Protein AF-A0A397HGL6-F1 (afdb_monomer_lite)

Organism: Aspergillus thermomutatus (NCBI:txid41047)

Sequence (339 aa):
MEINDNSITELQLTASFISFFNKNSATKIRHHSWLTFHVLQASSPGRRACIRAASLALYAKHTGDTRAILESHECYGRSLQYQQERLASCSTSTAEDIAMTVILAYYEAILPSSPSASAFAQHITAATAMLCAVGAEKCQQGWLHQMLLTLRLHMVYVSFNTWTASVFASEEWMRIPFRRREKSPLDRIVDLLLQYPSTPTRGLVTVYGHTSTALKAIWRDMNQSTTDTDTFRDYIPPKTGYPDSQSAITIALYSFAWVFTLSAKHAQHINHLITAHCEAILAVAVYIDSIQDGCSLIRMAMPLLWVSRHSPEENQQEKACGYLQKWNMALPMDNLCLT

Secondary structure (DSSP, 8-state):
----HHHHHHHHHHHHHHHHHHTT-TT-STT--HHHHHHHT--SHHHHHHHHHHHHHHHHHHH--HHHHHHHHHHHHHHHHHHHHHHHH-S---HHHHHHHHHHHHHHHHS-SSTTSHHHHHHHHHHHHHHHHH-GGGGSSHHHHHHHHHHHHHHHHHHHHTT---GGGSHHHHHGGGTTSPPPHHHHHHHHHHHGGGS-GGGHHHHHHHHHHHHHHHHHHHHT-------GGGGPPPSS--SSHHHHHHHHHHHHHHHHHHHTT--GGGHHHHHHHHHHHHHHHHHHHHHT-HHHHHHHHHHHHHHHHH-SSHHHHHHHHHHHHHTT-----SS----

pLDDT: mean 85.66, std 15.0, range [29.52, 98.44]

Radius of gyration: 20.31 Å; chains: 1; bounding box: 69×41×47 Å

Foldseek 3Di:
DDPPPVNVVLVVLLVVLCCQAVVFQVQPPPPAALLVVLSVPDDDLLSSLLSLLLSLLQVCLVPVDPVSPVSSVVSLVSNVVVLVVCVVVDVAADLSSLSSLQSSLSSCLSPNPDLASVSNLVSLVVSLVNLVSVPQLVLQDGNSVSSLLLSLLVVLVNCLQVLHADPCLDPRNLDNSCVPHDDQLLSLLSNLSSCPSVDPLVCLVVNLVVLVVSLVVSQCVVVVDPDPPPDLVSSQDDLDDQPGLVSLLSLLSSLLSVLVSLLSVPDPVCLVVNQRSLSSLLSSLVVCVVSSRSSSLSSSLSSLLSQLPRRPDNVSNVSSVVSCVVSVPNHNNPRPPPD

Structure (mmCIF, N/CA/C/O backbone):
data_AF-A0A397HGL6-F1
#
_entry.id   AF-A0A397HGL6-F1
#
loop_
_atom_site.group_PDB
_atom_site.id
_atom_site.type_symbol
_atom_site.label_atom_id
_atom_site.label_alt_id
_atom_site.label_comp_id
_atom_site.label_asym_id
_atom_site.label_entity_id
_atom_site.label_seq_id
_atom_site.pdbx_PDB_ins_code
_atom_site.Cartn_x
_atom_site.Cartn_y
_atom_site.Cartn_z
_atom_site.occupancy
_atom_site.B_iso_or_equiv
_atom_site.auth_seq_id
_atom_site.auth_comp_id
_atom_site.auth_asym_id
_atom_site.auth_atom_id
_atom_site.pdbx_PDB_model_num
ATOM 1 N N . MET A 1 1 ? 38.968 -19.473 -3.885 1.00 39.66 1 MET A N 1
ATOM 2 C CA . MET A 1 1 ? 37.754 -18.739 -4.292 1.00 39.66 1 MET A CA 1
ATOM 3 C C . MET A 1 1 ? 37.145 -18.184 -3.016 1.00 39.66 1 MET A C 1
ATOM 5 O O . MET A 1 1 ? 36.324 -18.845 -2.399 1.00 39.66 1 MET A O 1
ATOM 9 N N . GLU A 1 2 ? 37.675 -17.056 -2.539 1.00 32.75 2 GLU A N 1
ATOM 10 C CA . GLU A 1 2 ? 37.181 -16.390 -1.330 1.00 32.75 2 GLU A CA 1
ATOM 11 C C . GLU A 1 2 ? 35.859 -15.709 -1.673 1.00 32.75 2 GLU A C 1
ATOM 13 O O . GLU A 1 2 ? 35.809 -14.784 -2.484 1.00 32.75 2 GLU A O 1
ATOM 18 N N . ILE A 1 3 ? 34.767 -16.211 -1.102 1.00 42.44 3 ILE A N 1
ATOM 19 C CA . ILE A 1 3 ? 33.503 -15.485 -1.093 1.00 42.44 3 ILE A CA 1
ATOM 20 C C . ILE A 1 3 ? 33.727 -14.306 -0.142 1.00 42.44 3 ILE A C 1
ATOM 22 O O . ILE A 1 3 ? 33.871 -14.494 1.059 1.00 42.44 3 ILE A O 1
ATOM 26 N N . ASN A 1 4 ? 33.853 -13.110 -0.710 1.00 47.75 4 ASN A N 1
ATOM 27 C CA . ASN A 1 4 ? 34.142 -11.864 -0.003 1.00 47.75 4 ASN A CA 1
ATOM 28 C C . ASN A 1 4 ? 33.068 -11.607 1.080 1.00 47.75 4 ASN A C 1
ATOM 30 O O . ASN A 1 4 ? 31.883 -11.602 0.741 1.00 47.75 4 ASN A O 1
ATOM 34 N N . ASP A 1 5 ? 33.439 -11.373 2.343 1.00 52.19 5 ASP A N 1
ATOM 35 C CA . ASP A 1 5 ? 32.506 -11.153 3.476 1.00 52.19 5 ASP A CA 1
ATOM 36 C C . ASP A 1 5 ? 31.478 -10.034 3.207 1.00 52.19 5 ASP A C 1
ATOM 38 O O . ASP A 1 5 ? 30.316 -10.098 3.626 1.00 52.19 5 ASP A O 1
ATOM 42 N N . ASN A 1 6 ? 31.868 -9.041 2.402 1.00 60.72 6 ASN A N 1
ATOM 43 C CA . ASN A 1 6 ? 30.975 -7.977 1.942 1.00 60.72 6 ASN A CA 1
ATOM 44 C C . ASN A 1 6 ? 29.801 -8.506 1.097 1.00 60.72 6 ASN A C 1
ATOM 46 O O . ASN A 1 6 ? 28.694 -7.978 1.180 1.00 60.72 6 ASN A O 1
ATOM 50 N N . SER A 1 7 ? 30.017 -9.567 0.313 1.00 62.81 7 SER A N 1
ATOM 51 C CA . SER A 1 7 ?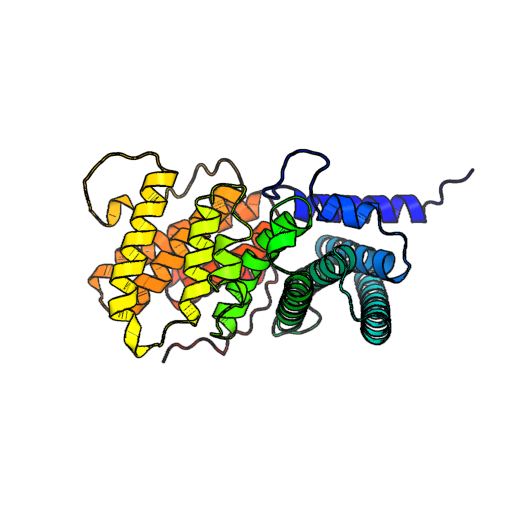 28.975 -10.178 -0.524 1.00 62.81 7 SER A CA 1
ATOM 52 C C . SER A 1 7 ? 27.958 -10.973 0.293 1.00 62.81 7 SER A C 1
ATOM 54 O O . SER A 1 7 ? 26.770 -10.944 -0.020 1.00 62.81 7 SER A O 1
ATOM 56 N N . ILE A 1 8 ? 28.395 -11.627 1.376 1.00 62.75 8 ILE A N 1
ATOM 57 C CA . ILE A 1 8 ? 27.519 -12.382 2.284 1.00 62.75 8 ILE A CA 1
ATOM 58 C C . ILE A 1 8 ? 26.607 -11.417 3.048 1.00 62.75 8 ILE A C 1
ATOM 60 O O . ILE A 1 8 ? 25.399 -11.645 3.138 1.00 62.75 8 ILE A O 1
ATOM 64 N N . THR A 1 9 ? 27.168 -10.301 3.517 1.00 81.00 9 THR A N 1
ATOM 65 C CA . THR A 1 9 ? 26.423 -9.252 4.228 1.00 81.00 9 THR A CA 1
ATOM 66 C C . THR A 1 9 ? 25.354 -8.616 3.330 1.00 81.00 9 THR A C 1
ATOM 68 O O . THR A 1 9 ? 24.198 -8.478 3.729 1.00 81.00 9 THR A O 1
ATOM 71 N N . GLU A 1 10 ? 25.686 -8.304 2.074 1.00 82.75 10 GLU A N 1
ATOM 72 C CA . GLU A 1 10 ? 24.733 -7.734 1.108 1.00 82.75 10 GLU A CA 1
ATOM 73 C C . GLU A 1 10 ? 23.576 -8.695 0.777 1.00 82.75 10 GLU A C 1
ATOM 75 O O . GLU A 1 10 ? 22.413 -8.283 0.684 1.00 82.75 10 GLU A O 1
ATOM 80 N N . LEU A 1 11 ? 23.868 -9.992 0.665 1.00 85.25 11 LEU A N 1
ATOM 81 C CA . LEU A 1 11 ? 22.867 -11.028 0.405 1.00 85.25 11 LEU A CA 1
ATOM 82 C C . LEU A 1 11 ? 21.901 -11.194 1.587 1.00 85.25 11 LEU A C 1
ATOM 84 O O . LEU A 1 11 ? 20.693 -11.326 1.382 1.00 85.25 11 LEU A O 1
ATOM 88 N N . GLN A 1 12 ? 22.407 -11.126 2.821 1.00 87.81 12 GLN A N 1
ATOM 89 C CA . GLN A 1 12 ? 21.594 -11.183 4.040 1.00 87.81 12 GLN A CA 1
ATOM 90 C C . GLN A 1 12 ? 20.677 -9.963 4.189 1.00 87.81 12 GLN A C 1
ATOM 92 O O . GLN A 1 12 ? 19.493 -10.118 4.509 1.00 87.81 12 GLN A O 1
ATOM 97 N N . LEU A 1 13 ? 21.191 -8.760 3.914 1.00 90.31 13 LEU A N 1
ATOM 98 C CA . LEU A 1 13 ? 20.401 -7.526 3.914 1.00 90.31 13 LEU A CA 1
ATOM 99 C C . LEU A 1 13 ? 19.265 -7.605 2.888 1.00 90.31 13 LEU A C 1
ATOM 101 O O . LEU A 1 13 ? 18.102 -7.360 3.212 1.00 90.31 13 LEU A O 1
ATOM 105 N N . THR A 1 14 ? 19.591 -8.044 1.672 1.00 90.44 14 THR A N 1
ATOM 106 C CA . THR A 1 14 ? 18.622 -8.210 0.583 1.00 90.44 14 THR A CA 1
ATOM 107 C C . THR A 1 14 ? 17.554 -9.251 0.928 1.00 90.44 14 THR A C 1
ATOM 109 O O . THR A 1 14 ? 16.359 -9.011 0.748 1.00 90.44 14 THR A O 1
ATOM 112 N N . ALA A 1 15 ? 17.952 -10.404 1.474 1.00 88.88 15 ALA A N 1
ATOM 113 C CA . ALA A 1 15 ? 17.020 -11.443 1.903 1.00 88.88 15 ALA A CA 1
ATOM 114 C C . ALA A 1 15 ? 16.084 -10.953 3.021 1.00 88.88 15 ALA A C 1
ATOM 116 O O . ALA A 1 15 ? 14.888 -11.251 2.998 1.00 88.88 15 ALA A O 1
ATOM 117 N N . SER A 1 16 ? 16.604 -10.160 3.961 1.00 89.25 16 SER A N 1
ATOM 118 C CA . SER A 1 16 ? 15.813 -9.553 5.037 1.00 89.25 16 SER A CA 1
ATOM 119 C C . SER A 1 16 ? 14.779 -8.571 4.486 1.00 89.25 16 SER A C 1
ATOM 121 O O . SER A 1 16 ? 13.616 -8.622 4.886 1.00 89.25 16 SER A O 1
ATOM 123 N N . PHE A 1 17 ? 15.161 -7.748 3.505 1.00 90.62 17 PHE A N 1
ATOM 124 C CA . PHE A 1 17 ? 14.249 -6.841 2.807 1.00 90.62 17 PHE A CA 1
ATOM 125 C C . PHE A 1 17 ? 13.139 -7.586 2.055 1.00 90.62 17 PHE A C 1
ATOM 127 O O . PHE A 1 17 ? 11.955 -7.300 2.253 1.00 90.62 17 PHE A O 1
ATOM 134 N N . ILE A 1 18 ? 13.501 -8.593 1.251 1.00 89.56 18 ILE A N 1
ATOM 135 C CA . ILE A 1 18 ? 12.535 -9.454 0.552 1.00 89.56 18 ILE A CA 1
ATOM 136 C C . ILE A 1 18 ? 11.582 -10.087 1.565 1.00 89.56 18 ILE A C 1
ATOM 138 O O . ILE A 1 18 ? 10.375 -10.055 1.354 1.00 89.56 18 ILE A O 1
ATOM 142 N N . SER A 1 19 ? 12.101 -10.651 2.658 1.00 87.75 19 SER A N 1
ATOM 143 C CA . SER A 1 19 ? 11.288 -11.272 3.704 1.00 87.75 19 SER A CA 1
ATOM 144 C C . SER A 1 19 ? 10.307 -10.267 4.306 1.00 87.75 19 SER A C 1
ATOM 146 O O . SER A 1 19 ? 9.110 -10.528 4.338 1.00 87.75 19 SER A O 1
ATOM 148 N N . PHE A 1 20 ? 10.771 -9.078 4.690 1.00 87.94 20 PHE A N 1
ATOM 149 C CA . PHE A 1 20 ? 9.935 -8.051 5.308 1.00 87.94 20 PHE A CA 1
ATOM 150 C C . PHE A 1 20 ? 8.753 -7.605 4.430 1.00 87.94 20 PHE A C 1
ATOM 152 O O . PHE A 1 20 ? 7.649 -7.436 4.947 1.00 87.94 20 PHE A O 1
ATOM 159 N N . PHE A 1 21 ? 8.947 -7.473 3.112 1.00 85.62 21 PHE A N 1
ATOM 160 C CA . PHE A 1 21 ? 7.885 -7.055 2.184 1.00 85.62 21 PHE A CA 1
ATOM 161 C C . PHE A 1 21 ? 7.110 -8.206 1.521 1.00 85.62 21 PHE A C 1
ATOM 163 O O . PHE A 1 21 ? 6.006 -7.973 1.028 1.00 85.62 21 PHE A O 1
ATOM 170 N N . ASN A 1 22 ? 7.634 -9.438 1.513 1.00 79.50 22 ASN A N 1
ATOM 171 C CA . ASN A 1 22 ? 6.952 -10.609 0.941 1.00 79.50 22 ASN A CA 1
ATOM 172 C C . ASN A 1 22 ? 6.346 -11.564 1.967 1.00 79.50 22 ASN A C 1
ATOM 174 O O . ASN A 1 22 ? 5.593 -12.447 1.542 1.00 79.50 22 ASN A O 1
ATOM 178 N N . LYS A 1 23 ? 6.641 -11.399 3.267 1.00 68.25 23 LYS A N 1
ATOM 179 C CA . LYS A 1 23 ? 6.162 -12.237 4.383 1.00 68.25 23 LYS A CA 1
ATOM 180 C C . LYS A 1 23 ? 4.711 -12.658 4.197 1.00 68.25 23 LYS A C 1
ATOM 182 O O . LYS A 1 23 ? 4.405 -13.835 4.385 1.00 68.25 23 LYS A O 1
ATOM 187 N N . ASN A 1 24 ? 3.852 -11.737 3.749 1.00 57.62 24 ASN A N 1
ATOM 188 C CA . ASN A 1 24 ? 2.467 -12.030 3.406 1.00 57.62 24 ASN A CA 1
ATOM 189 C C . ASN A 1 24 ? 1.953 -11.363 2.123 1.00 57.62 24 ASN A C 1
ATOM 191 O O . ASN A 1 24 ? 0.772 -11.035 2.019 1.00 57.62 24 ASN A O 1
ATOM 195 N N . SER A 1 25 ? 2.814 -11.193 1.114 1.00 54.19 25 SER A N 1
ATOM 196 C CA . SER A 1 25 ? 2.339 -10.782 -0.213 1.00 54.19 25 SER A CA 1
ATOM 197 C C . SER A 1 25 ? 1.216 -11.724 -0.679 1.00 54.19 25 SER A C 1
ATOM 199 O O . SER A 1 25 ? 1.333 -12.942 -0.550 1.00 54.19 25 SER A O 1
ATOM 201 N N . ALA A 1 26 ? 0.129 -11.167 -1.225 1.00 45.88 26 ALA A N 1
ATOM 202 C CA . ALA A 1 26 ? -1.052 -11.883 -1.738 1.00 45.88 26 ALA A CA 1
ATOM 203 C C . ALA A 1 26 ? -0.741 -12.943 -2.825 1.00 45.88 26 ALA A C 1
ATOM 205 O O . ALA A 1 26 ? -1.623 -13.578 -3.391 1.00 45.88 26 ALA A O 1
ATOM 206 N N . THR A 1 27 ? 0.537 -13.103 -3.156 1.00 48.69 27 THR A N 1
ATOM 207 C CA . THR A 1 27 ? 1.106 -13.885 -4.245 1.00 48.69 27 THR A CA 1
ATOM 208 C C . THR A 1 27 ? 1.970 -15.035 -3.714 1.00 48.69 27 THR A C 1
ATOM 210 O O . THR A 1 27 ? 2.865 -15.496 -4.416 1.00 48.69 27 THR A O 1
ATOM 213 N N . LYS A 1 28 ? 1.690 -15.522 -2.489 1.00 42.97 28 LYS A N 1
ATOM 214 C CA . LYS A 1 28 ? 2.394 -16.572 -1.708 1.00 42.97 28 LYS A CA 1
ATOM 215 C C . LYS A 1 28 ? 2.583 -17.953 -2.366 1.00 42.97 28 LYS A C 1
ATOM 217 O O . LYS A 1 28 ? 2.885 -18.929 -1.679 1.00 42.97 28 LYS A O 1
ATOM 222 N N . ILE A 1 29 ? 2.495 -18.073 -3.682 1.00 45.44 29 ILE A N 1
ATOM 223 C CA . ILE A 1 29 ? 3.077 -19.218 -4.373 1.00 45.44 29 ILE A CA 1
ATOM 224 C C . ILE A 1 29 ? 4.595 -18.989 -4.355 1.00 45.44 29 ILE A C 1
ATOM 226 O O . ILE A 1 29 ? 5.123 -18.120 -5.051 1.00 45.44 29 ILE A O 1
ATOM 230 N N . ARG A 1 30 ? 5.295 -19.710 -3.467 1.00 42.66 30 ARG A N 1
ATOM 231 C CA . ARG A 1 30 ? 6.755 -19.626 -3.280 1.00 42.66 30 ARG A CA 1
ATOM 232 C C . ARG A 1 30 ? 7.454 -19.591 -4.652 1.00 42.66 30 ARG A C 1
ATOM 234 O O . ARG A 1 30 ? 7.065 -20.316 -5.563 1.00 42.66 30 ARG A O 1
ATOM 241 N N . HIS A 1 31 ? 8.446 -18.708 -4.785 1.00 46.69 31 HIS A N 1
ATOM 242 C CA . HIS A 1 31 ? 9.183 -18.357 -6.016 1.00 46.69 31 HIS A CA 1
ATOM 243 C C . HIS A 1 31 ? 8.509 -17.382 -7.005 1.00 46.69 31 HIS A C 1
ATOM 245 O O . HIS A 1 31 ? 9.131 -17.058 -8.013 1.00 46.69 31 HIS A O 1
ATOM 251 N N . HIS A 1 32 ? 7.318 -16.838 -6.705 1.00 59.97 32 HIS A N 1
ATOM 252 C CA . HIS A 1 32 ? 6.557 -16.023 -7.664 1.00 59.97 32 HIS A CA 1
ATOM 253 C C . HIS A 1 32 ? 6.055 -14.663 -7.137 1.00 59.97 32 HIS A C 1
ATOM 255 O O . HIS A 1 32 ? 4.946 -14.245 -7.462 1.00 59.97 32 HIS A O 1
ATOM 261 N N . SER A 1 33 ? 6.831 -13.946 -6.321 1.00 80.50 33 SER A N 1
ATOM 262 C CA . SER A 1 33 ? 6.573 -12.512 -6.093 1.00 80.50 33 SER A CA 1
ATOM 263 C C . SER A 1 33 ? 7.384 -11.695 -7.091 1.00 80.50 33 SER A C 1
ATOM 265 O O . SER A 1 33 ? 8.585 -11.941 -7.241 1.00 80.50 33 SER A O 1
ATOM 267 N N . TRP A 1 34 ? 6.760 -10.694 -7.723 1.00 87.50 34 TRP A N 1
ATOM 268 C CA . TRP A 1 34 ? 7.471 -9.742 -8.582 1.00 87.50 34 TRP A CA 1
ATOM 269 C C . TRP A 1 34 ? 8.680 -9.129 -7.860 1.00 87.50 34 TRP A C 1
ATOM 271 O O . TRP A 1 34 ? 9.731 -8.955 -8.473 1.00 87.50 34 TRP A O 1
ATOM 281 N N . LEU A 1 35 ? 8.561 -8.865 -6.551 1.00 86.88 35 LEU A N 1
ATOM 282 C CA . LEU A 1 35 ? 9.634 -8.275 -5.758 1.00 86.88 35 LEU A CA 1
ATOM 283 C C . LEU A 1 35 ? 10.812 -9.243 -5.647 1.00 86.88 35 LEU A C 1
ATOM 285 O O . LEU A 1 35 ? 11.940 -8.862 -5.928 1.00 86.88 35 LEU A O 1
ATOM 289 N N . THR A 1 36 ? 10.559 -10.510 -5.305 1.00 85.19 36 THR A N 1
ATOM 290 C CA . THR A 1 36 ? 11.622 -11.526 -5.242 1.00 85.19 36 THR A CA 1
ATOM 291 C C . THR A 1 36 ? 12.316 -11.675 -6.591 1.00 85.19 36 THR A C 1
ATOM 293 O O . THR A 1 36 ? 13.541 -11.687 -6.647 1.00 85.19 36 THR A O 1
ATOM 296 N N . PHE A 1 37 ? 11.545 -11.761 -7.677 1.00 85.19 37 PHE A N 1
ATOM 297 C CA . PHE A 1 37 ? 12.101 -11.921 -9.017 1.00 85.19 37 PHE A CA 1
ATOM 298 C C . PHE A 1 37 ? 13.000 -10.738 -9.398 1.00 85.19 37 PHE A C 1
ATOM 300 O O . PHE A 1 37 ? 14.167 -10.933 -9.727 1.00 85.19 37 PHE A O 1
ATOM 307 N N . HIS A 1 38 ? 12.490 -9.509 -9.303 1.00 84.56 38 HIS A N 1
ATOM 308 C CA . HIS A 1 38 ? 13.230 -8.326 -9.739 1.00 84.56 38 HIS A CA 1
ATOM 309 C C . HIS A 1 38 ? 14.403 -7.969 -8.824 1.00 84.56 38 HIS A C 1
ATOM 311 O O . HIS A 1 38 ? 15.403 -7.446 -9.312 1.00 84.56 38 HIS A O 1
ATOM 317 N N . VAL A 1 39 ? 14.321 -8.288 -7.529 1.00 83.81 39 VAL A N 1
ATOM 318 C CA . VAL A 1 39 ? 15.444 -8.103 -6.605 1.00 83.81 39 VAL A CA 1
ATOM 319 C C . VAL A 1 39 ? 16.574 -9.089 -6.914 1.00 83.81 39 VAL A C 1
ATOM 321 O O . VAL A 1 39 ? 17.730 -8.686 -6.997 1.00 83.81 39 VAL A O 1
ATOM 324 N N . LEU A 1 40 ? 16.260 -10.369 -7.145 1.00 83.06 40 LEU A N 1
ATOM 325 C CA . LEU A 1 40 ? 17.280 -11.390 -7.415 1.00 83.06 40 LEU A CA 1
ATOM 326 C C . LEU A 1 40 ? 17.894 -11.291 -8.821 1.00 83.06 40 LEU A C 1
ATOM 328 O O . LEU A 1 40 ? 19.020 -11.734 -9.020 1.00 83.06 40 LEU A O 1
ATOM 332 N N . GLN A 1 41 ? 17.180 -10.716 -9.791 1.00 83.69 41 GLN A N 1
ATOM 333 C CA . GLN A 1 41 ? 17.648 -10.558 -11.178 1.00 83.69 41 GLN A CA 1
ATOM 334 C C . GLN A 1 41 ? 18.334 -9.204 -11.446 1.00 83.69 41 GLN A C 1
ATOM 336 O O . GLN A 1 41 ? 18.633 -8.864 -12.592 1.00 83.69 41 GLN A O 1
ATOM 341 N N . ALA A 1 42 ? 18.583 -8.395 -10.414 1.00 82.00 42 ALA A N 1
ATOM 342 C CA . ALA A 1 42 ? 19.139 -7.056 -10.575 1.00 82.00 42 ALA A CA 1
ATOM 343 C C . ALA A 1 42 ? 20.608 -7.068 -11.038 1.00 82.00 42 ALA A C 1
ATOM 345 O O . ALA A 1 42 ? 21.545 -7.193 -10.251 1.00 82.00 42 ALA A O 1
ATOM 346 N N . SER A 1 43 ? 20.813 -6.866 -12.339 1.00 81.94 43 SER A N 1
ATOM 347 C CA . SER A 1 43 ? 22.135 -6.903 -12.975 1.00 81.94 43 SER A CA 1
ATOM 348 C C . SER A 1 43 ? 22.754 -5.526 -13.238 1.00 81.94 43 SER A C 1
ATOM 350 O O . SER A 1 43 ? 23.978 -5.420 -13.347 1.00 81.94 43 SER A O 1
ATOM 352 N N . SER A 1 44 ? 21.958 -4.453 -13.315 1.00 87.56 44 SER A N 1
ATOM 353 C CA . SER A 1 44 ? 22.483 -3.110 -13.591 1.00 87.56 44 SER A CA 1
ATOM 354 C C . SER A 1 44 ? 22.942 -2.381 -12.317 1.00 87.56 44 SER A C 1
ATOM 356 O O . SER A 1 44 ? 22.385 -2.617 -11.238 1.00 87.56 44 SER A O 1
ATOM 358 N N . PRO A 1 45 ? 23.939 -1.474 -12.409 1.00 88.19 45 PRO A N 1
ATOM 359 C CA . PRO A 1 45 ? 24.443 -0.736 -11.248 1.00 88.19 45 PRO A CA 1
ATOM 360 C C . PRO A 1 45 ? 23.361 0.045 -10.494 1.00 88.19 45 PRO A C 1
ATOM 362 O O . PRO A 1 45 ? 23.292 -0.047 -9.271 1.00 88.19 45 PRO A O 1
ATOM 365 N N . GLY A 1 46 ? 22.474 0.748 -11.207 1.00 89.06 46 GLY A N 1
ATOM 366 C CA . GLY A 1 46 ? 21.393 1.511 -10.577 1.00 89.06 46 GLY A CA 1
ATOM 367 C C . GLY A 1 46 ? 20.362 0.638 -9.863 1.00 89.06 46 GLY A C 1
ATOM 368 O O . GLY A 1 46 ? 19.895 0.994 -8.784 1.00 89.06 46 GLY A O 1
ATOM 369 N N . ARG A 1 47 ? 20.063 -0.552 -10.400 1.00 89.25 47 ARG A N 1
ATOM 370 C CA . ARG A 1 47 ? 19.143 -1.501 -9.754 1.00 89.25 47 ARG A CA 1
ATOM 371 C C . ARG A 1 47 ? 19.731 -2.081 -8.476 1.00 89.25 47 ARG A C 1
ATOM 373 O O . ARG A 1 47 ? 19.038 -2.130 -7.464 1.00 89.25 47 ARG A O 1
ATOM 380 N N . ARG A 1 48 ? 21.013 -2.463 -8.495 1.00 91.75 48 ARG A N 1
ATOM 381 C CA . ARG A 1 48 ? 21.711 -2.887 -7.273 1.00 91.75 48 ARG A CA 1
ATOM 382 C C . ARG A 1 48 ? 21.733 -1.770 -6.235 1.00 91.75 48 ARG A C 1
ATOM 384 O O . ARG A 1 48 ? 21.439 -2.030 -5.075 1.00 91.75 48 ARG A O 1
ATOM 391 N N . ALA A 1 49 ? 21.998 -0.531 -6.655 1.00 94.19 49 ALA A N 1
ATOM 392 C CA . ALA A 1 49 ? 21.965 0.627 -5.765 1.00 94.19 49 ALA A CA 1
ATOM 393 C C . ALA A 1 49 ? 20.574 0.834 -5.135 1.00 94.19 49 ALA A C 1
ATOM 395 O O . ALA A 1 49 ? 20.485 1.023 -3.929 1.00 94.19 49 ALA A O 1
ATOM 396 N N . CYS A 1 50 ? 19.491 0.705 -5.907 1.00 95.06 50 CYS A N 1
ATOM 397 C CA . CYS A 1 50 ? 18.115 0.798 -5.404 1.00 95.06 50 CYS A CA 1
ATOM 398 C C . CYS A 1 50 ? 17.812 -0.254 -4.318 1.00 95.06 50 CYS A C 1
ATOM 400 O O . CYS A 1 50 ? 17.321 0.073 -3.238 1.00 95.06 50 CYS A O 1
ATOM 402 N N . ILE A 1 51 ? 18.155 -1.519 -4.576 1.00 94.31 51 ILE A N 1
ATOM 403 C CA . ILE A 1 51 ? 17.938 -2.626 -3.631 1.00 94.31 51 ILE A CA 1
ATOM 404 C C . ILE A 1 51 ? 18.784 -2.442 -2.374 1.00 94.31 51 ILE A C 1
ATOM 406 O O . ILE A 1 51 ? 18.288 -2.624 -1.260 1.00 94.31 51 ILE A O 1
ATOM 410 N N . ARG A 1 52 ? 20.053 -2.057 -2.546 1.00 94.75 52 ARG A N 1
ATOM 411 C CA . ARG A 1 52 ? 20.981 -1.798 -1.445 1.00 94.75 52 ARG A CA 1
ATOM 412 C C . ARG A 1 52 ? 20.496 -0.642 -0.578 1.00 94.75 52 ARG A C 1
ATOM 414 O O . ARG A 1 52 ? 20.490 -0.784 0.639 1.00 94.75 52 ARG A O 1
ATOM 421 N N . ALA A 1 53 ? 20.005 0.439 -1.185 1.00 96.06 53 ALA A N 1
ATOM 422 C CA . ALA A 1 53 ? 19.408 1.561 -0.469 1.00 96.06 53 ALA A CA 1
ATOM 423 C C . ALA A 1 53 ? 18.255 1.100 0.431 1.00 96.06 53 ALA A C 1
ATOM 425 O O . ALA A 1 53 ? 18.286 1.328 1.638 1.00 96.06 53 ALA A O 1
ATOM 426 N N . ALA A 1 54 ? 17.267 0.396 -0.131 1.00 94.81 54 ALA A N 1
ATOM 427 C CA . ALA A 1 54 ? 16.100 -0.067 0.620 1.00 94.81 54 ALA A CA 1
ATOM 428 C C . ALA A 1 54 ? 16.458 -1.094 1.711 1.00 94.81 54 ALA A C 1
ATOM 430 O O . ALA A 1 54 ? 15.904 -1.059 2.811 1.00 94.81 54 ALA A O 1
ATOM 431 N N . SER A 1 55 ? 17.420 -1.978 1.436 1.00 95.12 55 SER A N 1
ATOM 432 C CA . SER A 1 55 ? 17.870 -2.998 2.391 1.00 95.12 55 SER A CA 1
ATOM 433 C C . SER A 1 55 ? 18.663 -2.394 3.554 1.00 95.12 55 SER A C 1
ATOM 435 O O . SER A 1 55 ? 18.425 -2.753 4.707 1.00 95.12 55 SER A O 1
ATOM 437 N N . LEU A 1 56 ? 19.559 -1.440 3.275 1.00 95.38 56 LEU A N 1
ATOM 438 C CA . LEU A 1 56 ? 20.302 -0.704 4.301 1.00 95.38 56 LEU A CA 1
ATOM 439 C C . LEU A 1 56 ? 19.384 0.188 5.134 1.00 95.38 56 LEU A C 1
ATOM 441 O O . LEU A 1 56 ? 19.538 0.221 6.349 1.00 95.38 56 LEU A O 1
ATOM 445 N N . ALA A 1 57 ? 18.401 0.849 4.517 1.00 93.25 57 ALA A N 1
ATOM 446 C CA . ALA A 1 57 ? 17.399 1.626 5.244 1.00 93.25 57 ALA A CA 1
ATOM 447 C C . ALA A 1 57 ? 16.616 0.747 6.228 1.00 93.25 57 ALA A C 1
ATOM 449 O O . ALA A 1 57 ? 16.415 1.126 7.382 1.00 93.25 57 ALA A O 1
ATOM 450 N N . LEU A 1 58 ? 16.213 -0.457 5.800 1.00 91.81 58 LEU A N 1
ATOM 451 C CA . LEU A 1 58 ? 15.525 -1.403 6.675 1.00 91.81 58 LEU A CA 1
ATOM 452 C C . LEU A 1 58 ? 16.419 -1.844 7.832 1.00 91.81 58 LEU A C 1
ATOM 454 O O . LEU A 1 58 ? 15.974 -1.840 8.977 1.00 91.81 58 LEU A O 1
ATOM 458 N N . TYR A 1 59 ? 17.665 -2.213 7.545 1.00 93.25 59 TYR A N 1
ATOM 459 C CA . TYR A 1 59 ? 18.628 -2.605 8.569 1.00 93.25 59 TYR A CA 1
ATOM 460 C C . TYR A 1 59 ? 18.871 -1.477 9.573 1.00 93.25 59 TYR A C 1
ATOM 462 O O . TYR A 1 59 ? 18.698 -1.684 10.772 1.00 93.25 59 TYR A O 1
ATOM 470 N N . ALA A 1 60 ? 19.157 -0.271 9.086 1.00 91.25 60 ALA A N 1
ATOM 471 C CA . ALA A 1 60 ? 19.348 0.918 9.901 1.00 91.25 60 ALA A CA 1
ATOM 472 C C . ALA A 1 60 ? 18.138 1.224 10.793 1.00 91.25 60 ALA A C 1
ATOM 474 O O . ALA A 1 60 ? 18.316 1.558 11.960 1.00 91.25 60 ALA A O 1
ATOM 475 N N . LYS A 1 61 ? 16.906 1.059 10.287 1.00 87.81 61 LYS A N 1
ATOM 476 C CA . LYS A 1 61 ? 15.682 1.237 11.086 1.00 87.81 61 LYS A CA 1
ATOM 477 C C . LYS A 1 61 ? 15.612 0.267 12.271 1.00 87.81 61 LYS A C 1
ATOM 479 O O . LYS A 1 61 ? 15.067 0.629 13.308 1.00 87.81 61 LYS A O 1
ATOM 484 N N . HIS A 1 62 ? 16.152 -0.944 12.131 1.00 87.81 62 HIS A N 1
ATOM 485 C CA . HIS A 1 62 ? 16.156 -1.945 13.201 1.00 87.81 62 HIS A CA 1
ATOM 486 C C . HIS A 1 62 ? 17.325 -1.783 14.177 1.00 87.81 62 HIS A C 1
ATOM 488 O O . HIS A 1 62 ? 17.161 -2.062 15.361 1.00 87.81 62 HIS A O 1
ATOM 494 N N . THR A 1 63 ? 18.499 -1.372 13.698 1.00 91.88 63 THR A N 1
ATOM 495 C CA . THR A 1 63 ? 19.731 -1.336 14.505 1.00 91.88 63 THR A CA 1
ATOM 496 C C . THR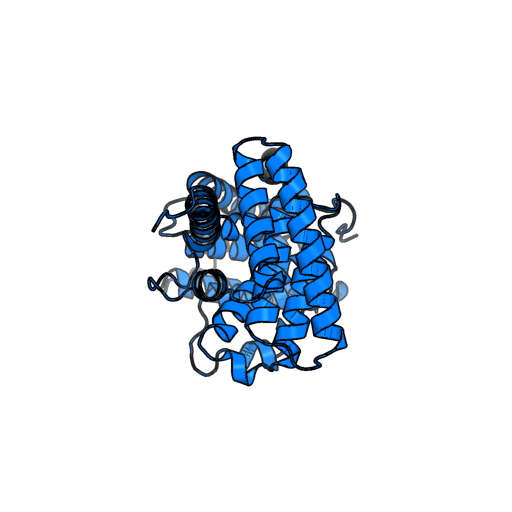 A 1 63 ? 20.095 0.051 15.026 1.00 91.88 63 THR A C 1
ATOM 498 O O . THR A 1 63 ? 20.878 0.155 15.965 1.00 91.88 63 THR A O 1
ATOM 501 N N . GLY A 1 64 ? 19.555 1.114 14.427 1.00 88.06 64 GLY A N 1
ATOM 502 C CA . GLY A 1 64 ? 19.972 2.492 14.685 1.00 88.06 64 GLY A CA 1
ATOM 503 C C . GLY A 1 64 ? 21.346 2.845 14.100 1.00 88.06 64 GLY A C 1
ATOM 504 O O . GLY A 1 64 ? 21.939 3.838 14.514 1.00 88.06 64 GLY A O 1
ATOM 505 N N . ASP A 1 65 ? 21.882 2.048 13.167 1.00 92.81 65 ASP A N 1
ATOM 506 C CA . ASP A 1 65 ? 23.220 2.259 12.604 1.00 92.81 65 ASP A CA 1
ATOM 507 C C . ASP A 1 65 ? 23.275 3.467 11.649 1.00 92.81 65 ASP A C 1
ATOM 509 O O . ASP A 1 65 ? 22.843 3.410 10.493 1.00 92.81 65 ASP A O 1
ATOM 513 N N . THR A 1 66 ? 23.879 4.563 12.116 1.00 93.94 66 THR A N 1
ATOM 514 C CA . THR A 1 66 ? 24.068 5.802 11.347 1.00 93.94 66 THR A CA 1
ATOM 515 C C . THR A 1 66 ? 24.905 5.614 10.081 1.00 93.94 66 THR A C 1
ATOM 517 O O . THR A 1 66 ? 24.679 6.313 9.094 1.00 93.94 66 THR A O 1
ATOM 520 N N . ARG A 1 67 ? 25.864 4.679 10.057 1.00 94.38 67 ARG A N 1
ATOM 521 C CA . ARG A 1 67 ? 26.657 4.422 8.842 1.00 94.38 67 ARG A CA 1
ATOM 522 C C . ARG A 1 67 ? 25.792 3.780 7.769 1.00 94.38 67 ARG A C 1
ATOM 524 O O . ARG A 1 67 ? 25.842 4.211 6.620 1.00 94.38 67 ARG A O 1
ATOM 531 N N . ALA A 1 68 ? 24.948 2.826 8.162 1.00 93.94 68 ALA A N 1
ATOM 532 C CA . ALA A 1 68 ? 23.977 2.223 7.259 1.00 93.94 68 ALA A CA 1
ATOM 533 C C . ALA A 1 68 ? 22.963 3.256 6.737 1.00 93.94 68 ALA A C 1
ATOM 535 O O . ALA A 1 68 ? 22.618 3.209 5.559 1.00 93.94 68 ALA A O 1
ATOM 536 N N . ILE A 1 69 ? 22.546 4.234 7.557 1.00 92.88 69 ILE A N 1
ATOM 537 C CA . ILE A 1 69 ? 21.720 5.370 7.100 1.00 92.88 69 ILE A CA 1
ATOM 538 C C . ILE A 1 69 ? 22.432 6.143 5.984 1.00 92.88 69 ILE A C 1
ATOM 540 O O . ILE A 1 69 ? 21.870 6.302 4.899 1.00 92.88 69 ILE A O 1
ATOM 544 N N . LEU A 1 70 ? 23.669 6.591 6.218 1.00 94.75 70 LEU A N 1
ATOM 545 C CA . LEU A 1 70 ? 24.431 7.383 5.246 1.00 94.75 70 LEU A CA 1
ATOM 546 C C . LEU A 1 70 ? 24.658 6.623 3.933 1.00 94.75 70 LEU A C 1
ATOM 548 O O . LEU A 1 70 ? 24.410 7.161 2.854 1.00 94.75 70 LEU A O 1
ATOM 552 N N . GLU A 1 71 ? 25.061 5.356 4.021 1.00 95.69 71 GLU A N 1
ATOM 553 C CA . GLU A 1 71 ? 25.265 4.512 2.843 1.00 95.69 71 GLU A CA 1
ATOM 554 C C . GLU A 1 71 ? 23.947 4.255 2.092 1.00 95.69 71 GLU A C 1
ATOM 556 O O . GLU A 1 71 ? 23.922 4.234 0.856 1.00 95.69 71 GLU A O 1
ATOM 561 N N . SER A 1 72 ? 22.828 4.121 2.816 1.00 95.38 72 SER A N 1
ATOM 562 C CA . SER A 1 72 ? 21.507 3.980 2.203 1.00 95.38 72 SER A CA 1
ATOM 563 C C . SER A 1 72 ? 21.126 5.213 1.375 1.00 95.38 72 SER A C 1
ATOM 565 O O . SER A 1 72 ? 20.653 5.056 0.250 1.00 95.38 72 SER A O 1
ATOM 567 N N . HIS A 1 73 ? 21.391 6.427 1.879 1.00 95.44 73 HIS A N 1
ATOM 568 C CA . HIS A 1 73 ? 21.130 7.682 1.166 1.00 95.44 73 HIS A CA 1
ATOM 569 C C . HIS A 1 73 ? 22.004 7.826 -0.078 1.00 95.44 73 HIS A C 1
ATOM 571 O O . HIS A 1 73 ? 21.524 8.251 -1.129 1.00 95.44 73 HIS A O 1
ATOM 577 N N . GLU A 1 74 ? 23.278 7.444 0.010 1.00 96.25 74 GLU A N 1
ATOM 578 C CA . GLU A 1 74 ? 24.176 7.483 -1.140 1.00 96.25 74 GLU A CA 1
ATOM 579 C C . GLU A 1 74 ? 23.698 6.528 -2.246 1.00 96.25 74 GLU A C 1
ATOM 581 O O . GLU A 1 74 ? 23.588 6.912 -3.414 1.00 96.25 74 GLU A O 1
ATOM 586 N N . CYS A 1 75 ? 23.343 5.293 -1.881 1.00 96.56 75 CYS A N 1
ATOM 587 C CA . CYS A 1 75 ? 22.789 4.317 -2.816 1.00 96.56 75 CYS A CA 1
ATOM 588 C C . CYS A 1 75 ? 21.459 4.793 -3.422 1.00 96.56 75 CYS A C 1
ATOM 590 O O . CYS A 1 75 ? 21.243 4.632 -4.627 1.00 96.56 75 CYS A O 1
ATOM 592 N N . TYR A 1 76 ? 20.603 5.427 -2.616 1.00 96.81 76 TYR A N 1
ATOM 593 C CA . TYR A 1 76 ? 19.351 6.029 -3.067 1.00 96.81 76 TYR A CA 1
ATOM 594 C C . TYR A 1 76 ? 19.610 7.112 -4.125 1.00 96.81 76 TYR A C 1
ATOM 596 O O . TYR A 1 76 ? 19.071 7.029 -5.230 1.00 96.81 76 TYR A O 1
ATOM 604 N N . GLY A 1 77 ? 20.527 8.049 -3.865 1.00 96.50 77 GLY A N 1
ATOM 605 C CA . GLY A 1 77 ? 20.913 9.094 -4.819 1.00 96.50 77 GLY A CA 1
ATOM 606 C C . GLY A 1 77 ? 21.443 8.543 -6.148 1.00 96.50 77 GLY A C 1
ATOM 607 O O . GLY A 1 77 ? 20.987 8.959 -7.214 1.00 96.50 77 GLY A O 1
ATOM 608 N N . ARG A 1 78 ? 22.333 7.541 -6.105 1.00 96.50 78 ARG A N 1
ATOM 609 C CA . ARG A 1 78 ? 22.837 6.872 -7.322 1.00 96.50 78 ARG A CA 1
ATOM 610 C C . ARG A 1 78 ? 21.717 6.194 -8.117 1.00 96.50 78 ARG A C 1
ATOM 612 O O . ARG A 1 78 ? 21.729 6.212 -9.346 1.00 96.50 78 ARG A O 1
ATOM 619 N N . SER A 1 79 ? 20.747 5.586 -7.433 1.00 95.81 79 SER A N 1
ATOM 620 C CA . SER A 1 79 ? 19.615 4.934 -8.099 1.00 95.81 79 SER A CA 1
ATOM 621 C C . SER A 1 79 ? 18.672 5.931 -8.783 1.00 95.81 79 SER A C 1
ATOM 623 O O . SER A 1 79 ? 18.216 5.661 -9.894 1.00 95.81 79 SER A O 1
ATOM 625 N N . LEU A 1 80 ? 18.461 7.111 -8.186 1.00 95.06 80 LEU A N 1
ATOM 626 C CA . LEU A 1 80 ? 17.690 8.197 -8.797 1.00 95.06 80 LEU A CA 1
ATOM 627 C C . LEU A 1 80 ? 18.376 8.744 -10.052 1.00 95.06 80 LEU A C 1
ATOM 629 O O . LEU A 1 80 ? 17.716 8.896 -11.077 1.00 95.06 80 LEU A O 1
ATOM 633 N N . GLN A 1 81 ? 19.690 8.984 -9.995 1.00 95.38 81 GLN A N 1
ATOM 634 C CA . GLN A 1 81 ? 20.472 9.428 -11.157 1.00 95.38 81 GLN A CA 1
ATOM 635 C C . GLN A 1 81 ? 20.351 8.431 -12.314 1.00 95.38 81 GLN A C 1
ATOM 637 O O . GLN A 1 81 ? 19.993 8.807 -13.428 1.00 95.38 81 GLN A O 1
ATOM 642 N N . TYR A 1 82 ? 20.530 7.139 -12.026 1.00 94.00 82 TYR A N 1
ATOM 643 C CA . TYR A 1 82 ? 20.361 6.084 -13.024 1.00 94.00 82 TYR A CA 1
ATOM 644 C C . TYR A 1 82 ? 18.951 6.070 -13.634 1.00 94.00 82 TYR A C 1
ATOM 646 O O . TYR A 1 82 ? 18.791 5.903 -14.844 1.00 94.00 82 TYR A O 1
ATOM 654 N N . GLN A 1 83 ? 17.912 6.244 -12.812 1.00 91.56 83 GLN A N 1
ATOM 655 C CA . GLN A 1 83 ? 16.535 6.285 -13.294 1.00 91.56 83 GLN A CA 1
ATOM 656 C C . GLN A 1 83 ? 16.276 7.503 -14.190 1.00 91.56 83 GLN A C 1
ATOM 658 O O . GLN A 1 83 ? 15.628 7.362 -15.226 1.00 91.56 83 GLN A O 1
ATOM 663 N N . GLN A 1 84 ? 16.806 8.673 -13.831 1.00 91.62 84 GLN A N 1
ATOM 664 C CA . GLN A 1 84 ? 16.696 9.899 -14.626 1.00 91.62 84 GLN A CA 1
ATOM 665 C C . GLN A 1 84 ? 17.374 9.753 -15.992 1.00 91.62 84 GLN A C 1
ATOM 667 O O . GLN A 1 84 ? 16.750 10.028 -17.015 1.00 91.62 84 GLN A O 1
ATOM 672 N N . GLU A 1 85 ? 18.610 9.253 -16.029 1.00 92.12 85 GLU A N 1
ATOM 673 C CA . GLU A 1 85 ? 19.342 8.991 -17.277 1.00 92.12 85 GLU A CA 1
ATOM 674 C C . GLU A 1 85 ? 18.600 7.991 -18.170 1.00 92.12 85 GLU A C 1
ATOM 676 O O . GLU A 1 85 ? 18.504 8.159 -19.391 1.00 92.12 85 GLU A O 1
ATOM 681 N N . ARG A 1 86 ? 18.024 6.950 -17.563 1.00 88.62 86 ARG A N 1
ATOM 682 C CA . ARG A 1 86 ? 17.260 5.932 -18.284 1.00 88.62 86 ARG A CA 1
ATOM 683 C C . ARG A 1 86 ? 15.959 6.478 -18.868 1.00 88.62 86 ARG A C 1
ATOM 685 O O . ARG A 1 86 ? 15.629 6.136 -19.999 1.00 88.62 86 ARG A O 1
ATOM 692 N N . LEU A 1 87 ? 15.254 7.342 -18.141 1.00 86.06 87 LEU A N 1
ATOM 693 C CA . LEU A 1 87 ? 14.051 8.014 -18.643 1.00 86.06 87 LEU A CA 1
ATOM 694 C C . LEU A 1 87 ? 14.371 9.047 -19.732 1.00 86.06 87 LEU A C 1
ATOM 696 O O . LEU A 1 87 ? 13.582 9.216 -20.657 1.00 86.06 87 LEU A O 1
ATOM 700 N N . ALA A 1 88 ? 15.529 9.708 -19.661 1.00 88.44 88 ALA A N 1
ATOM 701 C CA . ALA A 1 88 ? 15.974 10.642 -20.694 1.00 88.44 88 ALA A CA 1
ATOM 702 C C . ALA A 1 88 ? 16.374 9.937 -22.004 1.00 88.44 88 ALA A C 1
ATOM 704 O O . ALA A 1 88 ? 16.218 10.499 -23.085 1.00 88.44 88 ALA A O 1
ATOM 705 N N . SER A 1 89 ? 16.892 8.708 -21.913 1.00 85.94 89 SER A N 1
ATOM 706 C CA . SER A 1 89 ? 17.414 7.946 -23.058 1.00 85.94 89 SER A CA 1
ATOM 707 C C . SER A 1 89 ? 16.426 6.945 -23.662 1.00 85.94 89 SER A C 1
ATOM 709 O O . SER A 1 89 ? 16.617 6.518 -24.800 1.00 85.94 89 SER A O 1
ATOM 711 N N . CYS A 1 90 ? 15.377 6.553 -22.935 1.00 79.75 90 CYS A N 1
ATOM 712 C CA . CYS A 1 90 ? 14.428 5.535 -23.369 1.00 79.75 90 CYS A CA 1
ATOM 713 C C . CYS A 1 90 ? 12.988 5.937 -23.036 1.00 79.75 90 CYS A C 1
ATOM 715 O O . CYS A 1 90 ? 12.648 6.179 -21.881 1.00 79.75 90 CYS A O 1
ATOM 717 N N . SER A 1 91 ? 12.117 5.935 -24.047 1.00 75.44 91 SER A N 1
ATOM 718 C CA . SER A 1 91 ? 10.698 6.270 -23.885 1.00 75.44 91 SER A CA 1
ATOM 719 C C . SER A 1 91 ? 9.837 5.101 -23.396 1.00 75.44 91 SER A C 1
ATOM 721 O O . SER A 1 91 ? 8.698 5.310 -22.983 1.00 75.44 91 SER A O 1
ATOM 723 N N . THR A 1 92 ? 10.349 3.866 -23.433 1.00 85.31 92 THR A N 1
ATOM 724 C CA . THR A 1 92 ? 9.585 2.671 -23.052 1.00 85.31 92 THR A CA 1
ATOM 725 C C . THR A 1 92 ? 9.955 2.190 -21.656 1.00 85.31 92 THR A C 1
ATOM 727 O O . THR A 1 92 ? 11.074 1.723 -21.430 1.00 85.31 92 THR A O 1
ATOM 730 N N . SER A 1 93 ? 8.995 2.232 -20.733 1.00 88.12 93 SER A N 1
ATOM 731 C CA . SER A 1 93 ? 9.154 1.670 -19.391 1.00 88.12 93 SER A CA 1
ATOM 732 C C . SER A 1 93 ? 9.096 0.143 -19.409 1.00 88.12 93 SER A C 1
ATOM 734 O O . SER A 1 93 ? 8.219 -0.461 -20.029 1.00 88.12 93 SER A O 1
ATOM 736 N N . THR A 1 94 ? 10.016 -0.494 -18.689 1.00 90.00 94 THR A N 1
ATOM 737 C CA . THR A 1 94 ? 10.022 -1.948 -18.476 1.00 90.00 94 THR A CA 1
ATOM 738 C C . THR A 1 94 ? 9.426 -2.311 -17.113 1.00 90.00 94 THR A C 1
ATOM 740 O O . THR A 1 94 ? 9.339 -1.472 -16.217 1.00 90.00 94 THR A O 1
ATOM 743 N N . ALA A 1 95 ? 9.062 -3.585 -16.913 1.00 89.69 95 ALA A N 1
ATOM 744 C CA . ALA A 1 95 ? 8.645 -4.089 -15.597 1.00 89.69 95 ALA A CA 1
ATOM 745 C C . ALA A 1 95 ? 9.710 -3.831 -14.514 1.00 89.69 95 ALA A C 1
ATOM 747 O O . ALA A 1 95 ? 9.388 -3.570 -13.362 1.00 89.69 95 ALA A O 1
ATOM 748 N N . GLU A 1 96 ? 10.985 -3.852 -14.895 1.00 89.94 96 GLU A N 1
ATOM 749 C CA . GLU A 1 96 ? 12.106 -3.607 -13.990 1.00 89.94 96 GLU A CA 1
ATOM 750 C C . GLU A 1 96 ? 12.188 -2.137 -13.558 1.00 89.94 96 GLU A C 1
ATOM 752 O O . GLU A 1 96 ? 12.517 -1.858 -12.408 1.00 89.94 96 GLU A O 1
ATOM 757 N N . ASP A 1 97 ? 11.849 -1.202 -14.449 1.00 91.94 97 ASP A N 1
ATOM 758 C CA . ASP A 1 97 ? 11.805 0.231 -14.132 1.00 91.94 97 ASP A CA 1
ATOM 759 C C . ASP A 1 97 ? 10.660 0.532 -13.154 1.00 91.94 97 ASP A C 1
ATOM 761 O O . ASP A 1 97 ? 10.835 1.260 -12.174 1.00 91.94 97 ASP A O 1
ATOM 765 N N . ILE A 1 98 ? 9.508 -0.114 -13.361 1.00 94.50 98 ILE A N 1
ATOM 766 C CA . ILE A 1 98 ? 8.365 -0.050 -12.442 1.00 94.50 98 ILE A CA 1
ATOM 767 C C . ILE A 1 98 ? 8.754 -0.641 -11.080 1.00 94.50 98 ILE A C 1
ATOM 769 O O . ILE A 1 98 ? 8.543 0.003 -10.053 1.00 94.50 98 ILE A O 1
ATOM 773 N N . ALA A 1 99 ? 9.375 -1.826 -11.062 1.00 93.94 99 ALA A N 1
ATOM 774 C CA . ALA A 1 99 ? 9.840 -2.484 -9.840 1.00 93.94 99 ALA A CA 1
ATOM 775 C C . ALA A 1 99 ? 10.793 -1.593 -9.035 1.00 93.94 99 ALA A C 1
ATOM 777 O O . ALA A 1 99 ? 10.603 -1.417 -7.834 1.00 93.94 99 ALA A O 1
ATOM 778 N N . MET A 1 100 ? 11.793 -1.015 -9.705 1.00 94.50 100 MET A N 1
ATOM 779 C CA . MET A 1 100 ? 12.770 -0.117 -9.094 1.00 94.50 100 MET A CA 1
ATOM 780 C C . MET A 1 100 ? 12.075 1.088 -8.455 1.00 94.50 100 MET A C 1
ATOM 782 O O . MET A 1 100 ? 12.313 1.384 -7.290 1.00 94.50 100 MET A O 1
ATOM 786 N N . THR A 1 101 ? 11.137 1.713 -9.168 1.00 96.00 101 THR A N 1
ATOM 787 C CA . THR A 1 101 ? 10.374 2.857 -8.647 1.00 96.00 101 THR A CA 1
ATOM 788 C C . THR A 1 101 ? 9.560 2.489 -7.400 1.00 96.00 101 THR A C 1
ATOM 790 O O . THR A 1 101 ? 9.531 3.239 -6.428 1.00 96.00 101 THR A O 1
ATOM 793 N N . VAL A 1 102 ? 8.936 1.305 -7.373 1.00 95.50 102 VAL A N 1
ATOM 794 C CA . VAL A 1 102 ? 8.200 0.830 -6.188 1.00 95.50 102 VAL A CA 1
ATOM 795 C C . VAL A 1 102 ? 9.143 0.531 -5.015 1.00 95.50 102 VAL A C 1
ATOM 797 O O . VAL A 1 102 ? 8.806 0.829 -3.872 1.00 95.50 102 VAL A O 1
ATOM 800 N N . ILE A 1 103 ? 10.340 -0.008 -5.267 1.00 95.31 103 ILE A N 1
ATOM 801 C CA . ILE A 1 103 ? 11.352 -0.233 -4.221 1.00 95.31 103 ILE A CA 1
ATOM 802 C C . ILE A 1 103 ? 11.847 1.101 -3.639 1.00 95.31 103 ILE A C 1
ATOM 804 O O . ILE A 1 103 ? 12.039 1.194 -2.428 1.00 95.31 103 ILE A O 1
ATOM 808 N N . LEU A 1 104 ? 11.989 2.148 -4.457 1.00 95.44 104 LEU A N 1
ATOM 809 C CA . LEU A 1 104 ? 12.303 3.499 -3.974 1.00 95.44 104 LEU A CA 1
ATOM 810 C C . LEU A 1 104 ? 11.160 4.101 -3.149 1.00 95.44 104 LEU A C 1
ATOM 812 O O . LEU A 1 104 ? 11.416 4.732 -2.127 1.00 95.44 104 LEU A O 1
ATOM 816 N N . ALA A 1 105 ? 9.901 3.831 -3.503 1.00 94.12 105 ALA A N 1
ATOM 817 C CA . ALA A 1 105 ? 8.781 4.116 -2.606 1.00 94.12 105 ALA A CA 1
ATOM 818 C C . ALA A 1 105 ? 8.938 3.369 -1.267 1.00 94.12 105 ALA A C 1
ATOM 820 O O . ALA A 1 105 ? 8.781 3.964 -0.208 1.00 94.12 105 ALA A O 1
ATOM 821 N N . TYR A 1 106 ? 9.299 2.085 -1.264 1.00 93.25 106 TYR A N 1
ATOM 822 C CA . TYR A 1 106 ? 9.513 1.359 -0.006 1.00 93.25 106 TYR A CA 1
ATOM 823 C C . TYR A 1 106 ? 10.666 1.927 0.824 1.00 93.25 106 TYR A C 1
ATOM 825 O O . TYR A 1 106 ? 10.537 1.991 2.043 1.00 93.25 106 TYR A O 1
ATOM 833 N N . TYR A 1 107 ? 11.746 2.387 0.188 1.00 93.88 107 TYR A N 1
ATOM 834 C CA . TYR A 1 107 ? 12.799 3.143 0.866 1.00 93.88 107 TYR A CA 1
ATOM 835 C C . TYR A 1 107 ? 12.216 4.359 1.600 1.00 93.88 107 TYR A C 1
ATOM 837 O O . TYR A 1 107 ? 12.396 4.474 2.809 1.00 93.88 107 TYR A O 1
ATOM 845 N N . GLU A 1 108 ? 11.431 5.191 0.909 1.00 92.75 108 GLU A N 1
ATOM 846 C CA . GLU A 1 108 ? 10.797 6.384 1.491 1.00 92.75 108 GLU A CA 1
ATOM 847 C C . GLU A 1 108 ? 9.808 6.063 2.622 1.00 92.75 108 GLU A C 1
ATOM 849 O O . GLU A 1 108 ? 9.630 6.858 3.540 1.00 92.75 108 GLU A O 1
ATOM 854 N N . ALA A 1 109 ? 9.171 4.890 2.599 1.00 89.44 109 ALA A N 1
ATOM 855 C CA . ALA A 1 109 ? 8.302 4.445 3.690 1.00 89.44 109 ALA A CA 1
ATOM 856 C C . ALA A 1 109 ? 9.083 3.979 4.935 1.00 89.44 109 ALA A C 1
ATOM 858 O O . ALA A 1 109 ? 8.568 4.012 6.054 1.00 89.44 109 ALA A O 1
ATOM 859 N N . ILE A 1 110 ? 10.309 3.489 4.755 1.00 89.94 110 ILE A N 1
ATOM 860 C CA . ILE A 1 110 ? 11.160 2.996 5.845 1.00 89.94 110 ILE A CA 1
ATOM 861 C C . ILE A 1 110 ? 11.929 4.154 6.471 1.00 89.94 110 ILE A C 1
ATOM 863 O O . ILE A 1 110 ? 11.914 4.307 7.696 1.00 89.94 110 ILE A O 1
ATOM 867 N N . LEU A 1 111 ? 12.583 4.941 5.619 1.00 89.12 111 LEU A N 1
ATOM 868 C CA . LEU A 1 111 ? 13.473 6.039 5.957 1.00 89.12 111 LEU A CA 1
ATOM 869 C C . LEU A 1 111 ? 13.081 7.262 5.108 1.00 89.12 111 LEU A C 1
ATOM 871 O O . LEU A 1 111 ? 13.655 7.477 4.040 1.00 89.12 111 LEU A O 1
ATOM 875 N N . PRO A 1 112 ? 12.079 8.041 5.555 1.00 85.38 112 PRO A N 1
ATOM 876 C CA . PRO A 1 112 ? 11.580 9.182 4.798 1.00 85.38 112 PRO A CA 1
ATOM 877 C C . PRO A 1 112 ? 12.671 10.227 4.556 1.00 85.38 112 PRO A C 1
ATOM 879 O O . PRO A 1 112 ? 13.307 10.699 5.498 1.00 85.38 112 PRO A O 1
ATOM 882 N N . SER A 1 113 ? 12.848 10.640 3.301 1.00 80.81 113 SER A N 1
ATOM 883 C CA . SER A 1 113 ? 13.729 11.757 2.929 1.00 80.81 113 SER A CA 1
ATOM 884 C C . SER A 1 113 ? 13.062 13.127 3.101 1.00 80.81 113 SER A C 1
ATOM 886 O O . SER A 1 113 ? 13.735 14.157 3.094 1.00 80.81 113 SER A O 1
ATOM 888 N N . SER A 1 114 ? 11.735 13.146 3.270 1.00 73.31 114 SER A N 1
ATOM 889 C CA . SER A 1 114 ? 10.917 14.349 3.429 1.00 73.31 114 SER A CA 1
ATOM 890 C C . SER A 1 114 ? 9.893 14.181 4.561 1.00 73.31 114 SER A C 1
ATOM 892 O O . SER A 1 114 ? 9.271 13.119 4.659 1.00 73.31 114 SER A O 1
ATOM 894 N N . PRO A 1 115 ? 9.630 15.227 5.372 1.00 65.00 115 PRO A N 1
ATOM 895 C CA . PRO A 1 115 ? 8.639 15.177 6.451 1.00 65.00 115 PRO A CA 1
ATOM 896 C C . PRO A 1 115 ? 7.195 14.930 5.985 1.00 65.00 115 PRO A C 1
ATOM 898 O O . PRO A 1 115 ? 6.364 14.483 6.769 1.00 65.00 115 PRO A O 1
ATOM 901 N N . SER A 1 116 ? 6.865 15.232 4.723 1.00 64.12 116 SER A N 1
ATOM 902 C CA . SER A 1 116 ? 5.477 15.280 4.234 1.00 64.12 116 SER A CA 1
ATOM 903 C C . SER A 1 116 ? 4.996 14.015 3.518 1.00 64.12 116 SER A C 1
ATOM 905 O O . SER A 1 116 ? 3.978 14.069 2.831 1.00 64.12 116 SER A O 1
ATOM 907 N N . ALA A 1 117 ? 5.726 12.893 3.611 1.00 69.75 117 ALA A N 1
ATOM 908 C CA . ALA A 1 117 ? 5.438 11.641 2.880 1.00 69.75 117 ALA A CA 1
ATOM 909 C C . ALA A 1 117 ? 5.314 11.795 1.347 1.00 69.75 117 ALA A C 1
ATOM 911 O O . ALA A 1 117 ? 4.899 10.879 0.634 1.00 69.75 117 ALA A O 1
ATOM 912 N N . SER A 1 118 ? 5.665 12.969 0.825 1.00 81.12 118 SER A N 1
ATOM 913 C CA . SER A 1 118 ? 5.456 13.361 -0.565 1.00 81.12 118 SER A CA 1
ATOM 914 C C . SER A 1 118 ? 6.324 12.547 -1.516 1.00 81.12 118 SER A C 1
ATOM 916 O O . SER A 1 118 ? 5.850 12.161 -2.581 1.00 81.12 118 SER A O 1
ATOM 918 N N . ALA A 1 119 ? 7.549 12.207 -1.110 1.00 89.25 119 ALA A N 1
ATOM 919 C CA . ALA A 1 119 ? 8.462 11.394 -1.907 1.00 89.25 119 ALA A CA 1
ATOM 920 C C . ALA A 1 119 ? 7.914 9.974 -2.154 1.00 89.25 119 ALA A C 1
ATOM 922 O O . ALA A 1 119 ? 7.959 9.481 -3.281 1.00 89.25 119 ALA A O 1
ATOM 923 N N . PHE A 1 120 ? 7.293 9.348 -1.142 1.00 91.31 120 PHE A N 1
ATOM 924 C CA . PHE A 1 120 ? 6.593 8.068 -1.311 1.00 91.31 120 PHE A CA 1
ATOM 925 C C . PHE A 1 120 ? 5.497 8.178 -2.379 1.00 91.31 120 PHE A C 1
ATOM 927 O O . PHE A 1 120 ? 5.463 7.400 -3.334 1.00 91.31 120 PHE A O 1
ATOM 934 N N . ALA A 1 121 ? 4.613 9.174 -2.249 1.00 92.12 121 ALA A N 1
ATOM 935 C CA . ALA A 1 121 ? 3.509 9.380 -3.183 1.00 92.12 121 ALA A CA 1
ATOM 936 C C . ALA A 1 121 ? 3.994 9.689 -4.612 1.00 92.12 121 ALA A C 1
ATOM 938 O O . ALA A 1 121 ? 3.391 9.219 -5.579 1.00 92.12 121 ALA A O 1
ATOM 939 N N . GLN A 1 122 ? 5.096 10.431 -4.756 1.00 93.75 122 GLN A N 1
ATOM 940 C CA . GLN A 1 122 ? 5.724 10.723 -6.046 1.00 93.75 122 GLN A CA 1
ATOM 941 C C . GLN A 1 122 ? 6.223 9.450 -6.732 1.00 93.75 122 GLN A C 1
ATOM 943 O O . GLN A 1 122 ? 5.901 9.236 -7.900 1.00 93.75 122 GLN A O 1
ATOM 948 N N . HIS A 1 123 ? 6.919 8.563 -6.012 1.00 95.31 123 HIS A N 1
ATOM 949 C CA . HIS A 1 123 ? 7.357 7.273 -6.559 1.00 95.31 123 HIS A CA 1
ATOM 950 C C . HIS A 1 123 ? 6.182 6.390 -6.974 1.00 95.31 123 HIS A C 1
ATOM 952 O O . HIS A 1 123 ? 6.180 5.842 -8.074 1.00 95.31 123 HIS A O 1
ATOM 958 N N . ILE A 1 124 ? 5.134 6.294 -6.151 1.00 96.12 124 ILE A N 1
ATOM 959 C CA . ILE A 1 124 ? 3.927 5.528 -6.507 1.00 96.12 124 ILE A CA 1
ATOM 960 C C . ILE A 1 124 ? 3.235 6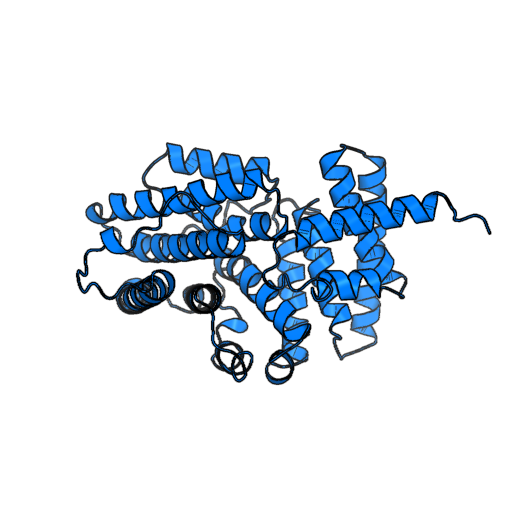.111 -7.748 1.00 96.12 124 ILE A C 1
ATOM 962 O O . ILE A 1 124 ? 2.800 5.359 -8.626 1.00 96.12 124 ILE A O 1
ATOM 966 N N . THR A 1 125 ? 3.168 7.438 -7.860 1.00 96.50 125 THR A N 1
ATOM 967 C CA . THR A 1 125 ? 2.589 8.126 -9.023 1.00 96.50 125 THR A CA 1
ATOM 968 C C . THR A 1 125 ? 3.425 7.880 -10.280 1.00 96.50 125 THR A C 1
ATOM 970 O O . THR A 1 125 ? 2.875 7.532 -11.325 1.00 96.50 125 THR A O 1
ATOM 973 N N . ALA A 1 126 ? 4.753 7.973 -10.180 1.00 96.00 126 ALA A N 1
ATOM 974 C CA . ALA A 1 126 ? 5.668 7.690 -11.282 1.00 96.00 126 ALA A CA 1
ATOM 975 C C . ALA A 1 126 ? 5.565 6.226 -11.740 1.00 96.00 126 ALA A C 1
ATOM 977 O O . ALA A 1 126 ? 5.403 5.964 -12.930 1.00 96.00 126 ALA A O 1
ATOM 978 N N . ALA A 1 127 ? 5.563 5.270 -10.806 1.00 97.06 127 ALA A N 1
ATOM 979 C CA . ALA A 1 127 ? 5.389 3.849 -11.108 1.00 97.06 127 ALA A CA 1
ATOM 980 C C . ALA A 1 127 ? 4.035 3.565 -11.780 1.00 97.06 127 ALA A C 1
ATOM 982 O O . ALA A 1 127 ? 3.953 2.766 -12.714 1.00 97.06 127 ALA A O 1
ATOM 983 N N . THR A 1 128 ? 2.978 4.257 -11.344 1.00 97.69 128 THR A N 1
ATOM 984 C CA . THR A 1 128 ? 1.646 4.189 -11.958 1.00 97.69 128 THR A CA 1
ATOM 985 C C . THR A 1 128 ? 1.665 4.709 -13.394 1.00 97.69 128 THR A C 1
ATOM 987 O O . THR A 1 128 ? 1.144 4.036 -14.282 1.00 97.69 128 THR A O 1
ATOM 990 N N . ALA A 1 129 ? 2.310 5.850 -13.655 1.00 96.19 129 ALA A N 1
ATOM 991 C CA . ALA A 1 129 ? 2.454 6.395 -15.004 1.00 96.19 129 ALA A CA 1
ATOM 992 C C . ALA A 1 129 ? 3.244 5.450 -15.929 1.00 96.19 129 ALA A C 1
ATOM 994 O O . ALA A 1 129 ? 2.822 5.196 -17.057 1.00 96.19 129 ALA A O 1
ATOM 995 N N . MET A 1 130 ? 4.336 4.858 -15.430 1.00 95.81 130 MET A N 1
ATOM 996 C CA . MET A 1 130 ? 5.122 3.858 -16.163 1.00 95.81 130 MET A CA 1
ATOM 997 C C . MET A 1 130 ? 4.298 2.610 -16.498 1.00 95.81 130 MET A C 1
ATOM 999 O O . MET A 1 130 ? 4.331 2.138 -17.632 1.00 95.81 130 MET A O 1
ATOM 1003 N N . LEU A 1 131 ? 3.519 2.087 -15.544 1.00 96.50 131 LEU A N 1
ATOM 1004 C CA . LEU A 1 131 ? 2.628 0.952 -15.797 1.00 96.50 131 LEU A CA 1
ATOM 1005 C C . LEU A 1 131 ? 1.536 1.313 -16.816 1.00 96.50 131 LEU A C 1
ATOM 1007 O O . LEU A 1 131 ? 1.210 0.504 -17.684 1.00 96.50 131 LEU A O 1
ATOM 1011 N N . CYS A 1 132 ? 1.006 2.537 -16.761 1.00 95.88 132 CYS A N 1
ATOM 1012 C CA . CYS A 1 132 ? 0.014 2.998 -17.729 1.00 95.88 132 CYS A CA 1
ATOM 1013 C C . CYS A 1 132 ? 0.578 3.080 -19.148 1.00 95.88 132 CYS A C 1
ATOM 1015 O O . CYS A 1 132 ? -0.099 2.666 -20.086 1.00 95.88 132 CYS A O 1
ATOM 1017 N N . ALA A 1 133 ? 1.832 3.513 -19.302 1.00 94.31 133 ALA A N 1
ATOM 1018 C CA . ALA A 1 133 ? 2.527 3.511 -20.589 1.00 94.31 133 ALA A CA 1
ATOM 1019 C C . ALA A 1 133 ? 2.722 2.093 -21.166 1.00 94.31 133 ALA A C 1
ATOM 1021 O O . ALA A 1 133 ? 2.790 1.921 -22.382 1.00 94.31 133 ALA A O 1
ATOM 1022 N N . VAL A 1 134 ? 2.779 1.060 -20.314 1.00 94.75 134 VAL A N 1
ATOM 1023 C CA . VAL A 1 134 ? 2.806 -0.350 -20.748 1.00 94.75 134 VAL A CA 1
ATOM 1024 C C . VAL A 1 134 ? 1.434 -0.808 -21.271 1.00 94.75 134 VAL A C 1
ATOM 1026 O O . VAL A 1 134 ? 1.382 -1.593 -22.225 1.00 94.75 134 VAL A O 1
ATOM 1029 N N . GLY A 1 135 ? 0.346 -0.303 -20.681 1.00 95.69 135 GLY A N 1
ATOM 1030 C CA . GLY A 1 135 ? -1.045 -0.535 -21.084 1.00 95.69 135 GLY A CA 1
ATOM 1031 C C . GLY A 1 135 ? -1.765 -1.644 -20.302 1.00 95.69 135 GLY A C 1
ATOM 1032 O O . GLY A 1 135 ? -1.163 -2.639 -19.880 1.00 95.69 135 GLY A O 1
ATOM 1033 N N . ALA A 1 136 ? -3.085 -1.497 -20.138 1.00 97.25 136 ALA A N 1
ATOM 1034 C CA . ALA A 1 136 ? -3.910 -2.380 -19.306 1.00 97.25 136 ALA A CA 1
ATOM 1035 C C . ALA A 1 136 ? -3.954 -3.836 -19.809 1.00 97.25 136 ALA A C 1
ATOM 1037 O O . ALA A 1 136 ? -3.955 -4.771 -19.005 1.00 97.25 136 ALA A O 1
ATOM 1038 N N . GLU A 1 137 ? -3.919 -4.053 -21.129 1.00 97.12 137 GLU A N 1
ATOM 1039 C CA . GLU A 1 137 ? -3.945 -5.394 -21.738 1.00 97.12 137 GLU A CA 1
ATOM 1040 C C . GLU A 1 137 ? -2.761 -6.261 -21.284 1.00 97.12 137 GLU A C 1
ATOM 1042 O O . GLU A 1 137 ? -2.926 -7.448 -21.000 1.00 97.12 137 GLU A O 1
ATOM 1047 N N . LYS A 1 138 ? -1.567 -5.676 -21.136 1.00 95.50 138 LYS A N 1
ATOM 1048 C CA . LYS A 1 138 ? -0.371 -6.409 -20.687 1.00 95.50 138 LYS A CA 1
ATOM 1049 C C . LYS A 1 138 ? -0.395 -6.734 -19.190 1.00 95.50 138 LYS A C 1
ATOM 1051 O O . LYS A 1 138 ? 0.395 -7.556 -18.734 1.00 95.50 138 LYS A O 1
ATOM 1056 N N . CYS A 1 139 ? -1.316 -6.141 -18.431 1.00 95.38 139 CYS A N 1
ATOM 1057 C CA . CYS A 1 139 ? -1.451 -6.324 -16.987 1.00 95.38 139 CYS A CA 1
ATOM 1058 C C . CYS A 1 139 ? -2.458 -7.424 -16.604 1.00 95.38 139 CYS A C 1
ATOM 1060 O O . CYS A 1 139 ? -2.923 -7.452 -15.469 1.00 95.38 139 CYS A O 1
ATOM 1062 N N . GLN A 1 140 ? -2.816 -8.328 -17.522 1.00 94.88 140 GLN A N 1
ATOM 1063 C CA . GLN A 1 140 ? -3.776 -9.415 -17.261 1.00 94.88 140 GLN A CA 1
ATOM 1064 C C . GLN A 1 140 ? -3.203 -10.590 -16.454 1.00 94.88 140 GLN A C 1
ATOM 1066 O O . GLN A 1 140 ? -3.960 -11.357 -15.866 1.00 94.88 140 GLN A O 1
ATOM 1071 N N . GLN A 1 141 ? -1.879 -10.774 -16.453 1.00 90.19 141 GLN A N 1
ATOM 1072 C CA . GLN A 1 141 ? -1.213 -11.888 -15.769 1.00 90.19 141 GLN A CA 1
ATOM 1073 C C . GLN A 1 141 ? 0.256 -11.574 -15.440 1.00 90.19 141 GLN A C 1
ATOM 1075 O O . GLN A 1 141 ? 0.805 -10.559 -15.872 1.00 90.19 141 GLN A O 1
ATOM 1080 N N . GLY A 1 142 ? 0.910 -12.467 -14.692 1.00 89.50 142 GLY A N 1
ATOM 1081 C CA . GLY A 1 142 ? 2.343 -12.381 -14.389 1.00 89.50 142 GLY A CA 1
ATOM 1082 C C . GLY A 1 142 ? 2.726 -11.178 -13.519 1.00 89.50 142 GLY A C 1
ATOM 1083 O O . GLY A 1 142 ? 1.909 -10.653 -12.761 1.00 89.50 142 GLY A O 1
ATOM 1084 N N . TRP A 1 143 ? 3.984 -10.738 -13.622 1.00 88.81 143 TRP A N 1
ATOM 1085 C CA . TRP A 1 143 ? 4.543 -9.682 -12.764 1.00 88.81 143 TRP A CA 1
ATOM 1086 C C . TRP A 1 143 ? 3.862 -8.330 -12.930 1.00 88.81 143 TRP A C 1
ATOM 1088 O O . TRP A 1 143 ? 3.613 -7.664 -11.931 1.00 88.81 143 TRP A O 1
ATOM 1098 N N . LEU A 1 144 ? 3.490 -7.958 -14.157 1.00 92.44 144 LEU A N 1
ATOM 1099 C CA . LEU A 1 144 ? 2.784 -6.701 -14.413 1.00 92.44 144 LEU A CA 1
ATOM 1100 C C . LEU A 1 144 ? 1.413 -6.672 -13.734 1.00 92.44 144 LEU A C 1
ATOM 1102 O O . LEU A 1 144 ? 1.037 -5.654 -13.161 1.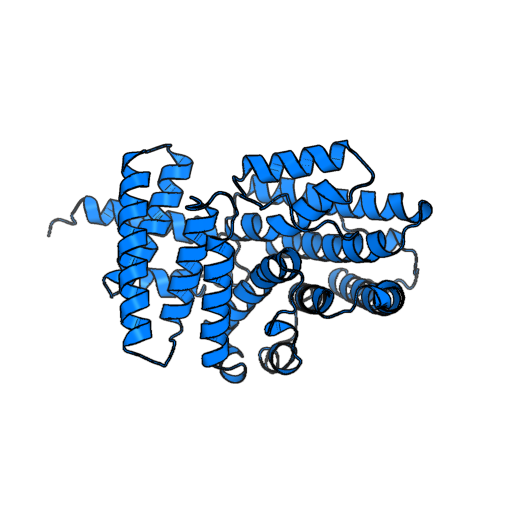00 92.44 144 LEU A O 1
ATOM 1106 N N . HIS A 1 145 ? 0.695 -7.800 -13.719 1.00 93.75 145 HIS A N 1
ATOM 1107 C CA . HIS A 1 145 ? -0.550 -7.901 -12.962 1.00 93.75 145 HIS A CA 1
ATOM 1108 C C . HIS A 1 145 ? -0.307 -7.777 -11.454 1.00 93.75 145 HIS A C 1
ATOM 1110 O O . HIS A 1 145 ? -1.018 -7.049 -10.773 1.00 93.75 145 HIS A O 1
ATOM 1116 N N . GLN A 1 146 ? 0.721 -8.434 -10.910 1.00 91.94 146 GLN A N 1
ATOM 1117 C CA . GLN A 1 146 ? 1.027 -8.297 -9.482 1.00 91.94 146 GLN A CA 1
ATOM 1118 C C . GLN A 1 146 ? 1.420 -6.859 -9.103 1.00 91.94 146 GLN A C 1
ATOM 1120 O O . GLN A 1 146 ? 0.965 -6.352 -8.079 1.00 91.94 146 GLN A O 1
ATOM 1125 N N . MET A 1 147 ? 2.217 -6.186 -9.939 1.00 93.62 147 MET A N 1
ATOM 1126 C CA . MET A 1 147 ? 2.574 -4.777 -9.758 1.00 93.62 147 MET A CA 1
ATOM 1127 C C . MET A 1 147 ? 1.347 -3.873 -9.830 1.00 93.62 147 MET A C 1
ATOM 1129 O O . MET A 1 147 ? 1.215 -2.987 -8.991 1.00 93.62 147 MET A O 1
ATOM 1133 N N . LEU A 1 148 ? 0.425 -4.127 -10.768 1.00 96.25 148 LEU A N 1
ATOM 1134 C CA . LEU A 1 148 ? -0.854 -3.426 -10.830 1.00 96.25 148 LEU A CA 1
ATOM 1135 C C . LEU A 1 148 ? -1.593 -3.520 -9.493 1.00 96.25 148 LEU A C 1
ATOM 1137 O O . LEU A 1 148 ? -2.003 -2.498 -8.960 1.00 96.25 148 LEU A O 1
ATOM 1141 N N . LEU A 1 149 ? -1.749 -4.717 -8.923 1.00 94.94 149 LEU A N 1
ATOM 1142 C CA . LEU A 1 149 ? -2.463 -4.889 -7.650 1.00 94.94 149 LEU A CA 1
ATOM 1143 C C . LEU A 1 149 ? -1.783 -4.140 -6.498 1.00 94.94 149 LEU A C 1
ATOM 1145 O O . LEU A 1 149 ? -2.460 -3.491 -5.700 1.00 94.94 149 LEU A O 1
ATOM 1149 N N . THR A 1 150 ? -0.449 -4.184 -6.433 1.00 93.69 150 THR A N 1
ATOM 1150 C CA . THR A 1 150 ? 0.330 -3.400 -5.465 1.00 93.69 150 THR A CA 1
ATOM 1151 C C . THR A 1 150 ? 0.090 -1.900 -5.646 1.00 93.69 150 THR A C 1
ATOM 1153 O O . THR A 1 150 ? -0.219 -1.206 -4.678 1.00 93.69 150 THR A O 1
ATOM 1156 N N . LEU A 1 151 ? 0.186 -1.396 -6.876 1.00 96.75 151 LEU A N 1
ATOM 1157 C CA . LEU A 1 151 ? 0.022 0.024 -7.174 1.00 96.75 151 LEU A CA 1
ATOM 1158 C C . LEU A 1 151 ? -1.410 0.502 -6.938 1.00 96.75 151 LEU A C 1
ATOM 1160 O O . LEU A 1 151 ? -1.584 1.577 -6.381 1.00 96.75 151 LEU A O 1
ATOM 1164 N N . ARG A 1 152 ? -2.435 -0.296 -7.262 1.00 96.81 152 ARG A N 1
ATOM 1165 C CA . ARG A 1 152 ? -3.841 0.028 -6.959 1.00 96.81 152 ARG A CA 1
ATOM 1166 C C . ARG A 1 152 ? -4.049 0.279 -5.466 1.00 96.81 152 ARG A C 1
ATOM 1168 O O . ARG A 1 152 ? -4.678 1.267 -5.105 1.00 96.81 152 ARG A O 1
ATOM 1175 N N . LEU A 1 153 ? -3.477 -0.564 -4.603 1.00 94.69 153 LEU A N 1
ATOM 1176 C CA . LEU A 1 153 ? -3.550 -0.392 -3.148 1.00 94.69 153 LEU A CA 1
ATOM 1177 C C . LEU A 1 153 ? -2.855 0.892 -2.678 1.00 94.69 153 LEU A C 1
ATOM 1179 O O . LEU A 1 153 ? -3.406 1.620 -1.858 1.00 94.69 153 LEU A O 1
ATOM 1183 N N . HIS A 1 154 ? -1.670 1.203 -3.206 1.00 94.38 154 HIS A N 1
ATOM 1184 C CA . HIS A 1 154 ? -0.973 2.443 -2.850 1.00 94.38 154 HIS A CA 1
ATOM 1185 C C . HIS A 1 154 ? -1.642 3.693 -3.438 1.00 94.38 154 HIS A C 1
ATOM 1187 O O . HIS A 1 154 ? -1.639 4.746 -2.804 1.00 94.38 154 HIS A O 1
ATOM 1193 N N . MET A 1 155 ? -2.277 3.582 -4.604 1.00 95.94 155 MET A N 1
ATOM 1194 C CA . MET A 1 155 ? -3.030 4.678 -5.207 1.00 95.94 155 MET A CA 1
ATOM 1195 C C . MET A 1 155 ? -4.281 5.040 -4.409 1.00 95.94 155 MET A C 1
ATOM 1197 O O . MET A 1 155 ? -4.689 6.189 -4.481 1.00 95.94 155 MET A O 1
ATOM 1201 N N . VAL A 1 156 ? -4.843 4.142 -3.587 1.00 94.69 156 VAL A N 1
ATOM 1202 C CA . VAL A 1 156 ? -5.879 4.534 -2.612 1.00 94.69 156 VAL A CA 1
ATOM 1203 C C . VAL A 1 156 ? -5.332 5.616 -1.680 1.00 94.69 156 VAL A C 1
ATOM 1205 O O . VAL A 1 156 ? -5.948 6.663 -1.531 1.00 94.69 156 VAL A O 1
ATOM 1208 N N . TYR A 1 157 ? -4.142 5.418 -1.109 1.00 91.50 157 TYR A N 1
ATOM 1209 C CA . TYR A 1 157 ? -3.513 6.431 -0.260 1.00 91.50 157 TYR A CA 1
ATOM 1210 C C . TYR A 1 157 ? -3.273 7.749 -1.017 1.00 91.50 157 TYR A C 1
ATOM 1212 O O . TYR A 1 157 ? -3.685 8.809 -0.550 1.00 91.50 157 TYR A O 1
ATOM 1220 N N . VAL A 1 158 ? -2.663 7.686 -2.207 1.00 92.69 158 VAL A N 1
ATOM 1221 C CA . VAL A 1 158 ? -2.357 8.886 -3.011 1.00 92.69 158 VAL A CA 1
ATOM 1222 C C . VAL A 1 158 ? -3.631 9.648 -3.386 1.00 92.69 158 VAL A C 1
ATOM 1224 O O . VAL A 1 158 ? -3.696 10.865 -3.211 1.00 92.69 158 VAL A O 1
ATOM 1227 N N . SER A 1 159 ? -4.656 8.943 -3.865 1.00 92.69 159 SER A N 1
ATOM 1228 C CA . SER A 1 159 ? -5.909 9.541 -4.327 1.00 92.69 159 SER A CA 1
ATOM 1229 C C . SER A 1 159 ? -6.720 10.159 -3.199 1.00 92.69 159 SER A C 1
ATOM 1231 O O . SER A 1 159 ? -7.297 11.221 -3.399 1.00 92.69 159 SER A O 1
ATOM 1233 N N . PHE A 1 160 ? -6.740 9.553 -2.010 1.00 90.38 160 PHE A N 1
ATOM 1234 C CA . PHE A 1 160 ? -7.396 10.171 -0.859 1.00 90.38 160 PHE A CA 1
ATOM 1235 C C . PHE A 1 160 ? -6.618 11.378 -0.351 1.00 90.38 160 PHE A C 1
ATOM 1237 O O . PHE A 1 160 ? -7.238 12.398 -0.094 1.00 90.38 160 PHE A O 1
ATOM 1244 N N . ASN A 1 161 ? -5.286 11.307 -0.264 1.00 85.69 161 ASN A N 1
ATOM 1245 C CA . ASN A 1 161 ? -4.466 12.415 0.239 1.00 85.69 161 ASN A CA 1
ATOM 1246 C C . ASN A 1 161 ? -4.498 13.658 -0.665 1.00 85.69 161 ASN A C 1
ATOM 1248 O O . ASN A 1 161 ? -4.403 14.783 -0.188 1.00 85.69 161 ASN A O 1
ATOM 1252 N N . THR A 1 162 ? -4.638 13.456 -1.974 1.00 87.50 162 THR A N 1
ATOM 1253 C CA . THR A 1 162 ? -4.715 14.537 -2.972 1.00 87.50 162 THR A CA 1
ATOM 1254 C C . THR A 1 162 ? -6.143 14.857 -3.403 1.00 87.50 162 THR A C 1
ATOM 1256 O O . THR A 1 162 ? -6.343 15.723 -4.252 1.00 87.50 162 THR A O 1
ATOM 1259 N N . TRP A 1 163 ? -7.126 14.118 -2.879 1.00 89.56 163 TRP A N 1
ATOM 1260 C CA . TRP A 1 163 ? -8.514 14.121 -3.338 1.00 89.56 163 TRP A CA 1
ATOM 1261 C C . TRP A 1 163 ? -8.647 14.098 -4.875 1.00 89.56 163 TRP A C 1
ATOM 1263 O O . TRP A 1 163 ? -9.438 14.824 -5.472 1.00 89.56 163 TRP A O 1
ATOM 1273 N N . THR A 1 164 ? -7.824 13.276 -5.533 1.00 89.25 164 THR A N 1
ATOM 1274 C CA . THR A 1 164 ? -7.740 13.193 -6.998 1.00 89.25 164 THR A CA 1
ATOM 1275 C C . THR A 1 164 ? -8.004 11.769 -7.470 1.00 89.25 164 THR A C 1
ATOM 1277 O O . THR A 1 164 ? -7.422 10.805 -6.963 1.00 89.25 164 THR A O 1
ATOM 1280 N N . ALA A 1 165 ? -8.876 11.631 -8.469 1.00 89.00 165 ALA A N 1
ATOM 1281 C CA . ALA A 1 165 ? -9.205 10.352 -9.084 1.00 89.00 165 ALA A CA 1
ATOM 1282 C C . ALA A 1 165 ? -7.952 9.624 -9.600 1.00 89.00 165 ALA A C 1
ATOM 1284 O O . ALA A 1 165 ? -7.125 10.196 -10.310 1.00 89.00 165 ALA A O 1
ATOM 1285 N N . SER A 1 166 ? -7.822 8.339 -9.268 1.00 94.19 166 SER A N 1
ATOM 1286 C CA . SER A 1 166 ? -6.765 7.499 -9.835 1.00 94.19 166 SER A CA 1
ATOM 1287 C C . SER A 1 166 ? -7.106 7.106 -11.271 1.00 94.19 166 SER A C 1
ATOM 1289 O O . SER A 1 166 ? -8.247 6.752 -11.565 1.00 94.19 166 SER A O 1
ATOM 1291 N N . VAL A 1 167 ? -6.100 7.013 -12.143 1.00 95.69 167 VAL A N 1
ATOM 1292 C CA . VAL A 1 167 ? -6.242 6.377 -13.468 1.00 95.69 167 VAL A CA 1
ATOM 1293 C C . VAL A 1 167 ? -6.802 4.948 -13.373 1.00 95.69 167 VAL A C 1
ATOM 1295 O O . VAL A 1 167 ? -7.547 4.500 -14.247 1.00 95.69 167 VAL A O 1
ATOM 1298 N N . PHE A 1 168 ? -6.530 4.251 -12.263 1.00 97.31 168 PHE A N 1
ATOM 1299 C CA . PHE A 1 168 ? -7.026 2.900 -12.007 1.00 97.31 168 PHE A CA 1
ATOM 1300 C C . PHE A 1 168 ? -8.519 2.818 -11.656 1.00 97.31 168 PHE A C 1
ATOM 1302 O O . PHE A 1 168 ? -9.051 1.706 -11.592 1.00 97.31 168 PHE A O 1
ATOM 1309 N N . ALA A 1 169 ? -9.183 3.961 -11.454 1.00 95.25 169 ALA A N 1
ATOM 1310 C CA . ALA A 1 169 ? -10.632 4.064 -11.288 1.00 95.25 169 ALA A CA 1
ATOM 1311 C C . ALA A 1 169 ? -11.392 4.089 -12.627 1.00 95.25 169 ALA A C 1
ATOM 1313 O O . ALA A 1 169 ? -12.617 4.105 -12.633 1.00 95.25 169 ALA A O 1
ATOM 1314 N N . SER A 1 170 ? -10.692 4.115 -13.765 1.00 95.62 170 SER A N 1
ATOM 1315 C CA . SER A 1 170 ? -11.328 4.058 -15.084 1.00 95.62 170 SER A CA 1
ATOM 1316 C C . SER A 1 170 ? -11.806 2.645 -15.437 1.00 95.62 170 SER A C 1
ATOM 1318 O O . SER A 1 170 ? -11.232 1.642 -15.006 1.00 95.62 170 SER A O 1
ATOM 1320 N N . GLU A 1 171 ? -12.835 2.560 -16.284 1.00 94.62 171 GLU A N 1
ATOM 1321 C CA . GLU A 1 171 ? -13.383 1.289 -16.781 1.00 94.62 171 GLU A CA 1
ATOM 1322 C C . GLU A 1 171 ? -12.318 0.395 -17.429 1.00 94.62 171 GLU A C 1
ATOM 1324 O O . GLU A 1 171 ? -12.309 -0.818 -17.211 1.00 94.62 171 GLU A O 1
ATOM 1329 N N . GLU A 1 172 ? -11.386 0.992 -18.179 1.00 97.19 172 GLU A N 1
ATOM 1330 C CA . GLU A 1 172 ? -10.264 0.286 -18.801 1.00 97.19 172 GLU A CA 1
ATOM 1331 C C . GLU A 1 172 ? -9.454 -0.485 -17.749 1.00 97.19 172 GLU A C 1
ATOM 1333 O O . GLU A 1 172 ? -9.296 -1.705 -17.837 1.00 97.19 172 GLU A O 1
ATOM 1338 N N . TRP A 1 173 ? -9.010 0.209 -16.701 1.00 97.69 173 TRP A N 1
ATOM 1339 C CA . TRP A 1 173 ? -8.145 -0.356 -15.669 1.00 97.69 173 TRP A CA 1
ATOM 1340 C C . TRP A 1 173 ? -8.888 -1.199 -14.635 1.00 97.69 173 TRP A C 1
ATOM 1342 O O . TRP A 1 173 ? -8.269 -2.036 -13.976 1.00 97.69 173 TRP A O 1
ATOM 1352 N N . MET A 1 174 ? -10.202 -1.024 -14.491 1.00 96.31 174 MET A N 1
ATOM 1353 C CA . MET A 1 174 ? -11.035 -1.883 -13.650 1.00 96.31 174 MET A CA 1
ATOM 1354 C C . MET A 1 174 ? -11.457 -3.172 -14.357 1.00 96.31 174 MET A C 1
ATOM 1356 O O . MET A 1 174 ? -11.685 -4.167 -13.674 1.00 96.31 174 MET A O 1
ATOM 1360 N N . ARG A 1 175 ? -11.579 -3.207 -15.689 1.00 96.75 175 ARG A N 1
ATOM 1361 C CA . ARG A 1 175 ? -12.071 -4.397 -16.408 1.00 96.75 175 ARG A CA 1
ATOM 1362 C C . ARG A 1 175 ? -10.973 -5.183 -17.104 1.00 96.75 175 ARG A C 1
ATOM 1364 O O . ARG A 1 175 ? -10.894 -6.395 -16.916 1.00 96.75 175 ARG A O 1
ATOM 1371 N N . ILE A 1 176 ? -10.127 -4.528 -17.898 1.00 98.12 176 ILE A N 1
ATOM 1372 C CA . ILE A 1 176 ? -9.183 -5.219 -18.791 1.00 98.12 176 ILE A CA 1
ATOM 1373 C C . ILE A 1 176 ? -8.204 -6.117 -18.020 1.00 98.12 176 ILE A C 1
ATOM 1375 O O . ILE A 1 176 ? -8.122 -7.300 -18.360 1.00 98.12 176 ILE A O 1
ATOM 1379 N N . PRO A 1 177 ? -7.531 -5.652 -16.946 1.00 97.25 177 PRO A N 1
ATOM 1380 C CA . PRO A 1 177 ? -6.567 -6.480 -16.216 1.00 97.25 177 PRO A CA 1
ATOM 1381 C C . PRO A 1 177 ? -7.180 -7.694 -15.504 1.00 97.25 177 PRO A C 1
ATOM 1383 O O . PRO A 1 177 ? -6.456 -8.605 -15.117 1.00 97.25 177 PRO A O 1
ATOM 1386 N N . PHE A 1 178 ? -8.504 -7.716 -15.338 1.00 97.06 178 PHE A N 1
ATOM 1387 C CA . PHE A 1 178 ? -9.251 -8.786 -14.676 1.00 97.06 178 PHE A CA 1
ATOM 1388 C C . PHE A 1 178 ? -10.041 -9.653 -15.671 1.00 97.06 178 PHE A C 1
ATOM 1390 O O . PHE A 1 178 ? -10.836 -10.488 -15.270 1.00 97.06 178 PHE A O 1
ATOM 1397 N N . ARG A 1 179 ? -9.831 -9.529 -16.989 1.00 96.06 179 ARG A N 1
ATOM 1398 C CA . ARG A 1 179 ? -10.555 -10.366 -17.972 1.00 96.06 179 ARG A CA 1
ATOM 1399 C C . ARG A 1 179 ? -10.292 -11.867 -17.831 1.00 96.06 179 ARG A C 1
ATOM 1401 O O . ARG A 1 179 ? -11.138 -12.668 -18.207 1.00 96.06 179 ARG A O 1
ATOM 1408 N N . ARG A 1 180 ? -9.115 -12.246 -17.328 1.00 92.12 180 ARG A N 1
ATOM 1409 C CA . ARG A 1 180 ? -8.674 -13.649 -17.188 1.00 92.12 180 ARG A CA 1
ATOM 1410 C C . ARG A 1 180 ? -8.808 -14.195 -15.766 1.00 92.12 180 ARG A C 1
ATOM 1412 O O . ARG A 1 180 ? -8.386 -15.317 -15.510 1.00 92.12 180 ARG A O 1
ATOM 1419 N N . ARG A 1 181 ? -9.313 -13.387 -14.833 1.00 90.56 181 ARG A N 1
ATOM 1420 C CA . ARG A 1 181 ? -9.322 -13.672 -13.397 1.00 90.56 181 ARG A CA 1
ATOM 1421 C C . ARG A 1 181 ? -10.520 -12.997 -12.745 1.00 90.56 181 ARG A C 1
ATOM 1423 O O . ARG A 1 181 ? -10.730 -11.804 -12.925 1.00 90.56 181 ARG A O 1
ATOM 1430 N N . GLU A 1 182 ? -11.210 -13.711 -11.872 1.00 91.12 182 GLU A N 1
ATOM 1431 C CA . GLU A 1 182 ? -12.233 -13.091 -11.037 1.00 91.12 182 GLU A CA 1
ATOM 1432 C C . GLU A 1 182 ? -11.625 -12.137 -10.001 1.00 91.12 182 GLU A C 1
ATOM 1434 O O . GLU A 1 182 ? -10.530 -12.347 -9.466 1.00 91.12 182 GLU A O 1
ATOM 1439 N N . LYS A 1 183 ? -12.343 -11.047 -9.725 1.00 94.62 183 LYS A N 1
ATOM 1440 C CA . LYS A 1 183 ? -11.951 -10.094 -8.688 1.00 94.62 183 LYS A CA 1
ATOM 1441 C C . LYS A 1 183 ? -12.207 -10.693 -7.316 1.00 94.62 183 LYS A C 1
ATOM 1443 O O . LYS A 1 183 ? -13.327 -11.085 -7.003 1.00 94.62 183 LYS A O 1
ATOM 1448 N N . SER A 1 184 ? -11.182 -10.663 -6.476 1.00 92.94 184 SER A N 1
ATOM 1449 C CA . SER A 1 184 ? -11.330 -10.950 -5.055 1.00 92.94 184 SER A CA 1
ATOM 1450 C C . SER A 1 184 ? -12.160 -9.858 -4.358 1.00 92.94 184 SER A C 1
ATOM 1452 O O . SER A 1 184 ? -12.313 -8.748 -4.887 1.00 92.94 184 SER A O 1
ATOM 1454 N N . PRO A 1 185 ? -12.664 -10.116 -3.139 1.00 93.62 185 PRO A N 1
ATOM 1455 C CA . PRO A 1 185 ? -13.275 -9.078 -2.312 1.00 93.62 185 PRO A CA 1
ATOM 1456 C C . PRO A 1 185 ? -12.381 -7.844 -2.140 1.00 93.62 185 PRO A C 1
ATOM 1458 O O . PRO A 1 185 ? -12.857 -6.720 -2.282 1.00 93.62 185 PRO A O 1
ATOM 1461 N N . LEU A 1 186 ? -11.074 -8.049 -1.937 1.00 94.56 186 LEU A N 1
ATOM 1462 C CA . LEU A 1 186 ? -10.093 -6.969 -1.843 1.00 94.56 186 LEU A CA 1
ATOM 1463 C C . LEU A 1 186 ? -10.056 -6.113 -3.113 1.00 94.56 186 LEU A C 1
ATOM 1465 O O . LEU A 1 186 ? -10.088 -4.889 -3.017 1.00 94.56 186 LEU A O 1
ATOM 1469 N N . ASP A 1 187 ? -10.028 -6.739 -4.293 1.00 96.00 187 ASP A N 1
ATOM 1470 C CA . ASP A 1 187 ? -10.005 -6.012 -5.569 1.00 96.00 187 ASP A CA 1
ATOM 1471 C C . ASP A 1 187 ? -11.245 -5.118 -5.713 1.00 96.00 187 ASP A C 1
ATOM 1473 O O . ASP A 1 187 ? -11.127 -3.953 -6.079 1.00 96.00 187 ASP A O 1
ATOM 1477 N N . ARG A 1 188 ? -12.429 -5.633 -5.354 1.00 95.81 188 ARG A N 1
ATOM 1478 C CA . ARG A 1 188 ? -13.692 -4.878 -5.420 1.00 95.81 188 ARG A CA 1
ATOM 1479 C C . ARG A 1 188 ? -13.747 -3.730 -4.409 1.00 95.81 188 ARG A C 1
ATOM 1481 O O . ARG A 1 188 ? -14.260 -2.665 -4.736 1.00 95.81 188 ARG A O 1
ATOM 1488 N N . ILE A 1 189 ? -13.200 -3.909 -3.206 1.00 96.19 189 ILE A N 1
ATOM 1489 C CA . ILE A 1 189 ? -13.082 -2.820 -2.219 1.00 96.19 189 ILE A CA 1
ATOM 1490 C C . ILE A 1 189 ? -12.155 -1.727 -2.747 1.00 96.19 189 ILE A C 1
ATOM 1492 O O . ILE A 1 189 ? -12.472 -0.544 -2.651 1.00 96.19 189 ILE A O 1
ATOM 1496 N N . VAL A 1 190 ? -11.019 -2.112 -3.331 1.00 96.06 190 VAL A N 1
ATOM 1497 C CA . VAL A 1 190 ? -10.067 -1.164 -3.916 1.00 96.06 190 VAL A CA 1
ATOM 1498 C C . VAL A 1 190 ? -10.691 -0.420 -5.098 1.00 96.06 190 VAL A C 1
ATOM 1500 O O . VAL A 1 190 ? -10.520 0.791 -5.188 1.00 96.06 190 VAL A O 1
ATOM 1503 N N . ASP A 1 191 ? -11.465 -1.093 -5.957 1.00 95.38 191 ASP A N 1
ATOM 1504 C CA . ASP A 1 191 ? -12.229 -0.434 -7.025 1.00 95.38 191 ASP A CA 1
ATOM 1505 C C . ASP A 1 191 ? -13.155 0.654 -6.474 1.00 95.38 191 ASP A C 1
ATOM 1507 O O . ASP A 1 191 ? -13.185 1.758 -7.018 1.00 95.38 191 ASP A O 1
ATOM 1511 N N . LEU A 1 192 ? -13.901 0.358 -5.403 1.00 93.44 192 LEU A N 1
ATOM 1512 C CA . LEU A 1 192 ? -14.795 1.327 -4.765 1.00 93.44 192 LEU A CA 1
ATOM 1513 C C . LEU A 1 192 ? -14.012 2.519 -4.211 1.00 93.44 192 LEU A C 1
ATOM 1515 O O . LEU A 1 192 ? -14.344 3.665 -4.505 1.00 93.44 192 LEU A O 1
ATOM 1519 N N . LEU A 1 193 ? -12.946 2.258 -3.453 1.00 94.31 193 LEU A N 1
ATOM 1520 C CA . LEU A 1 193 ? -12.134 3.305 -2.837 1.00 94.31 193 LEU A CA 1
ATOM 1521 C C . LEU A 1 193 ? -11.484 4.222 -3.881 1.00 94.31 193 LEU A C 1
ATOM 1523 O O . LEU A 1 193 ? -11.507 5.438 -3.720 1.00 94.31 193 LEU A O 1
ATOM 1527 N N . LEU A 1 194 ? -10.951 3.675 -4.977 1.00 94.81 194 LEU A N 1
ATOM 1528 C CA . LEU A 1 194 ? -10.344 4.480 -6.046 1.00 94.81 194 LEU A CA 1
ATOM 1529 C C . LEU A 1 194 ? -11.363 5.386 -6.761 1.00 94.81 194 LEU A C 1
ATOM 1531 O O . LEU A 1 194 ? -10.982 6.430 -7.292 1.00 94.81 194 LEU A O 1
ATOM 1535 N N . GLN A 1 195 ? -12.647 5.020 -6.755 1.00 90.44 195 GLN A N 1
ATOM 1536 C CA . GLN A 1 195 ? -13.723 5.826 -7.333 1.00 90.44 195 GLN A CA 1
ATOM 1537 C C . GLN A 1 195 ? -14.191 6.965 -6.415 1.00 90.44 195 GLN A C 1
ATOM 1539 O O . GLN A 1 195 ? -14.721 7.952 -6.924 1.00 90.44 195 GLN A O 1
ATOM 1544 N N . TYR A 1 196 ? -13.980 6.892 -5.093 1.00 88.44 196 TYR A N 1
ATOM 1545 C CA . TYR A 1 196 ? -14.500 7.904 -4.158 1.00 88.44 196 TYR A CA 1
ATOM 1546 C C . TYR A 1 196 ? -14.028 9.330 -4.489 1.00 88.44 196 TYR A C 1
ATOM 1548 O O . TYR A 1 196 ? -14.895 10.194 -4.647 1.00 88.44 196 TYR A O 1
ATOM 1556 N N . PRO A 1 197 ? -12.724 9.594 -4.719 1.00 87.31 197 PRO A N 1
ATOM 1557 C CA . PRO A 1 197 ? -12.259 10.936 -5.085 1.00 87.31 197 PRO A CA 1
ATOM 1558 C C . PRO A 1 197 ? -12.736 11.419 -6.464 1.00 87.31 197 PRO A C 1
ATOM 1560 O O . PRO A 1 197 ? -12.584 12.591 -6.787 1.00 87.31 197 PRO A O 1
ATOM 1563 N N . SER A 1 198 ? -13.332 10.545 -7.285 1.00 79.31 198 SER A N 1
ATOM 1564 C CA . SER A 1 198 ? -13.941 10.928 -8.572 1.00 79.31 198 SER A CA 1
ATOM 1565 C C . SER A 1 198 ? -15.339 11.528 -8.407 1.00 79.31 198 SER A C 1
ATOM 1567 O O . SER A 1 198 ? -15.918 12.016 -9.378 1.00 79.31 198 SER A O 1
ATOM 1569 N N . THR A 1 199 ? -15.911 11.478 -7.200 1.00 69.56 199 THR A N 1
ATOM 1570 C CA . THR A 1 199 ? -17.275 11.946 -6.963 1.00 69.56 199 THR A CA 1
ATOM 1571 C C . THR A 1 199 ? -17.287 13.379 -6.425 1.00 69.56 199 THR A C 1
ATOM 1573 O O . THR A 1 199 ? -16.631 13.652 -5.418 1.00 69.56 199 THR A O 1
ATOM 1576 N N . PRO A 1 200 ? -18.063 14.306 -7.023 1.00 66.56 200 PRO A N 1
ATOM 1577 C CA . PRO A 1 200 ? -18.242 15.643 -6.467 1.00 66.56 200 PRO A CA 1
ATOM 1578 C C . PRO A 1 200 ? -18.785 15.594 -5.035 1.00 66.56 200 PRO A C 1
ATOM 1580 O O . PRO A 1 200 ? -19.732 14.861 -4.748 1.00 66.56 200 PRO A O 1
ATOM 1583 N N . THR A 1 201 ? -18.266 16.448 -4.152 1.00 59.94 201 THR A N 1
ATOM 1584 C CA . THR A 1 201 ? -18.660 16.557 -2.732 1.00 59.94 201 THR A CA 1
ATOM 1585 C C . THR A 1 201 ? -20.165 16.790 -2.535 1.00 59.94 201 THR A C 1
ATOM 1587 O O . THR A 1 201 ? -20.746 16.338 -1.555 1.00 59.94 201 THR A O 1
ATOM 1590 N N . ARG A 1 202 ? -20.845 17.426 -3.500 1.00 54.03 202 ARG A N 1
ATOM 1591 C CA . ARG A 1 202 ? -22.309 17.636 -3.480 1.00 54.03 202 ARG A CA 1
ATOM 1592 C C . ARG A 1 202 ? -23.136 16.374 -3.795 1.00 54.03 202 ARG A C 1
ATOM 1594 O O . ARG A 1 202 ? -24.341 16.380 -3.573 1.00 54.03 202 ARG A O 1
ATOM 1601 N N . GLY A 1 203 ? -22.514 15.300 -4.290 1.00 57.56 203 GLY A N 1
ATOM 1602 C CA . GLY A 1 203 ? -23.151 14.019 -4.625 1.00 57.56 203 GLY A CA 1
ATOM 1603 C C . GLY A 1 203 ? -23.065 12.950 -3.530 1.00 57.56 203 GLY A C 1
ATOM 1604 O O . GLY A 1 203 ? -23.513 11.828 -3.739 1.00 57.56 203 GLY A O 1
ATOM 1605 N N . LEU A 1 204 ? -22.507 13.257 -2.353 1.00 57.59 204 LEU A N 1
ATOM 1606 C CA . LEU A 1 204 ? -22.215 12.251 -1.320 1.00 57.59 204 LEU A CA 1
ATOM 1607 C C . LEU A 1 204 ? -23.454 11.474 -0.822 1.00 57.59 204 LEU A C 1
ATOM 1609 O O . LEU A 1 204 ? -23.340 10.313 -0.429 1.00 57.59 204 LEU A O 1
ATOM 1613 N N . VAL A 1 205 ? -24.653 12.061 -0.900 1.00 58.44 205 VAL A N 1
ATOM 1614 C CA . VAL A 1 205 ? -25.910 11.386 -0.524 1.00 58.44 205 VAL A CA 1
ATOM 1615 C C . VAL A 1 205 ? -26.309 10.297 -1.529 1.00 58.44 205 VAL A C 1
ATOM 1617 O O . VAL A 1 205 ? -26.747 9.222 -1.121 1.00 58.44 205 VAL A O 1
ATOM 1620 N N . THR A 1 206 ? -26.137 10.524 -2.836 1.00 59.84 206 THR A N 1
ATOM 1621 C CA . THR A 1 206 ? -26.393 9.497 -3.863 1.00 59.84 206 THR A CA 1
ATOM 1622 C C . THR A 1 206 ? -25.266 8.468 -3.925 1.00 59.84 206 THR A C 1
ATOM 1624 O O . THR A 1 206 ? -25.540 7.291 -4.173 1.00 59.84 206 THR A O 1
ATOM 1627 N N . VAL A 1 207 ? -24.028 8.869 -3.610 1.00 65.12 207 VAL A N 1
ATOM 1628 C CA . VAL A 1 207 ? -22.895 7.951 -3.396 1.00 65.12 207 VAL A CA 1
ATOM 1629 C C . VAL A 1 207 ? -23.218 6.960 -2.293 1.00 65.12 207 VAL A C 1
ATOM 1631 O O . VAL A 1 207 ? -23.089 5.765 -2.522 1.00 65.12 207 VAL A O 1
ATOM 1634 N N . TYR A 1 208 ? -23.731 7.429 -1.152 1.00 70.44 208 TYR A N 1
ATOM 1635 C CA . TYR A 1 208 ? -24.058 6.575 -0.010 1.00 70.44 208 TYR A CA 1
ATOM 1636 C C . TYR A 1 208 ? -24.924 5.362 -0.382 1.00 70.44 208 TYR A C 1
ATOM 1638 O O . TYR A 1 208 ? -24.644 4.243 0.047 1.00 70.44 208 TYR A O 1
ATOM 1646 N N . GLY A 1 209 ? -25.991 5.561 -1.165 1.00 73.31 209 GLY A N 1
ATOM 1647 C CA . GLY A 1 209 ? -26.902 4.473 -1.541 1.00 73.31 209 GLY A CA 1
ATOM 1648 C C . GLY A 1 209 ? -26.211 3.390 -2.374 1.00 73.31 209 GLY A C 1
ATOM 1649 O O . GLY A 1 209 ? -26.342 2.197 -2.090 1.00 73.31 209 GLY A O 1
ATOM 1650 N N . HIS A 1 210 ? -25.414 3.805 -3.358 1.00 78.25 210 HIS A N 1
ATOM 1651 C CA . HIS A 1 210 ? -24.687 2.888 -4.234 1.00 78.25 210 HIS A CA 1
ATOM 1652 C C . HIS A 1 210 ? -23.517 2.210 -3.508 1.00 78.25 210 HIS A C 1
ATOM 1654 O O . HIS A 1 210 ? -23.349 0.995 -3.618 1.00 78.25 210 HIS A O 1
ATOM 1660 N N . THR A 1 211 ? -22.741 2.959 -2.719 1.00 83.00 211 THR A N 1
ATOM 1661 C CA . THR A 1 211 ? -21.568 2.428 -2.012 1.00 83.00 211 THR A CA 1
ATOM 1662 C C . THR A 1 211 ? -21.958 1.491 -0.883 1.00 83.00 211 THR A C 1
ATOM 1664 O O . THR A 1 211 ? -21.373 0.418 -0.768 1.00 83.00 211 THR A O 1
ATOM 1667 N N . SER A 1 212 ? -22.987 1.822 -0.099 1.00 86.06 212 SER A N 1
ATOM 1668 C CA . SER A 1 212 ? -23.488 0.919 0.944 1.00 86.06 212 SER A CA 1
ATOM 1669 C C . SER A 1 212 ? -23.995 -0.396 0.350 1.00 86.06 212 SER A C 1
ATOM 1671 O O . SER A 1 212 ? -23.649 -1.460 0.855 1.00 86.06 212 SER A O 1
ATOM 1673 N N . THR A 1 213 ? -24.731 -0.353 -0.764 1.00 87.94 213 THR A N 1
ATOM 1674 C CA . THR A 1 213 ? -25.188 -1.564 -1.468 1.00 87.94 213 THR A CA 1
ATOM 1675 C C . THR A 1 213 ? -24.009 -2.416 -1.942 1.00 87.94 213 THR A C 1
ATOM 1677 O O . THR A 1 213 ? -23.996 -3.629 -1.724 1.00 87.94 213 THR A O 1
ATOM 1680 N N . ALA A 1 214 ? -22.989 -1.789 -2.535 1.00 91.12 214 ALA A N 1
ATOM 1681 C CA . ALA A 1 214 ? -21.794 -2.489 -2.995 1.00 91.12 214 ALA A CA 1
ATOM 1682 C C . ALA A 1 214 ? -21.001 -3.114 -1.833 1.00 91.12 214 ALA A C 1
ATOM 1684 O O . ALA A 1 214 ? -20.607 -4.275 -1.916 1.00 91.12 214 ALA A O 1
ATOM 1685 N N . LEU A 1 215 ? -20.824 -2.391 -0.723 1.00 92.06 215 LEU A N 1
ATOM 1686 C CA . LEU A 1 215 ? -20.151 -2.904 0.473 1.00 92.06 215 LEU A CA 1
ATOM 1687 C C . LEU A 1 215 ? -20.909 -4.090 1.080 1.00 92.06 215 LEU A C 1
ATOM 1689 O O . LEU A 1 215 ? -20.296 -5.117 1.368 1.00 92.06 215 LEU A O 1
ATOM 1693 N N . LYS A 1 216 ? -22.240 -4.006 1.192 1.00 90.94 216 LYS A N 1
ATOM 1694 C CA . LYS A 1 216 ? -23.076 -5.130 1.643 1.00 90.94 216 LYS A CA 1
ATOM 1695 C C . LYS A 1 216 ? -22.905 -6.363 0.750 1.00 90.94 216 LYS A C 1
ATOM 1697 O O . LYS A 1 216 ? -22.765 -7.472 1.258 1.00 90.94 216 LYS A O 1
ATOM 1702 N N . ALA A 1 217 ? -22.876 -6.185 -0.572 1.00 90.44 217 ALA A N 1
ATOM 1703 C CA . ALA A 1 217 ? -22.665 -7.285 -1.514 1.00 90.44 217 ALA A CA 1
ATOM 1704 C C . ALA A 1 217 ? -21.273 -7.926 -1.366 1.00 90.44 217 ALA A C 1
ATOM 1706 O O . ALA A 1 217 ? -21.157 -9.150 -1.360 1.00 90.44 217 ALA A O 1
ATOM 1707 N N . ILE A 1 218 ? -20.225 -7.114 -1.191 1.00 92.25 218 ILE A N 1
ATOM 1708 C CA . ILE A 1 218 ? -18.863 -7.608 -0.944 1.00 92.25 218 ILE A CA 1
ATOM 1709 C C . ILE A 1 218 ? -18.806 -8.403 0.366 1.00 92.25 218 ILE A C 1
ATOM 1711 O O . ILE A 1 218 ? -18.197 -9.468 0.404 1.00 92.25 218 ILE A O 1
ATOM 1715 N N . TRP A 1 219 ? -19.462 -7.918 1.421 1.00 91.38 219 TRP A N 1
ATOM 1716 C CA . TRP A 1 219 ? -19.519 -8.596 2.716 1.00 91.38 219 TRP A CA 1
ATOM 1717 C C . TRP A 1 219 ? -20.165 -9.980 2.643 1.00 91.38 219 TRP A C 1
ATOM 1719 O O . TRP A 1 219 ? -19.614 -10.944 3.173 1.00 91.38 219 TRP A O 1
ATOM 1729 N N . ARG A 1 220 ? -21.303 -10.097 1.946 1.00 88.69 220 ARG A N 1
ATOM 1730 C CA . ARG A 1 220 ? -21.982 -11.389 1.754 1.00 88.69 220 ARG A CA 1
ATOM 1731 C C . ARG A 1 220 ? -21.082 -12.403 1.058 1.00 88.69 220 ARG A C 1
ATOM 1733 O O . ARG A 1 220 ? -21.035 -13.550 1.487 1.00 88.69 220 ARG A O 1
ATOM 1740 N N . ASP A 1 221 ? -20.334 -11.963 0.048 1.00 87.25 221 ASP A N 1
ATOM 1741 C CA . ASP A 1 221 ? -19.377 -12.817 -0.660 1.00 87.25 221 ASP A CA 1
ATOM 1742 C C . ASP A 1 221 ? -18.233 -13.287 0.252 1.00 87.25 221 ASP A C 1
ATOM 1744 O O . ASP A 1 221 ? -17.891 -14.465 0.254 1.00 87.25 221 ASP A O 1
ATOM 1748 N N . MET A 1 222 ? -17.686 -12.397 1.090 1.00 87.56 222 MET A N 1
ATOM 1749 C CA . MET A 1 222 ? -16.623 -12.762 2.038 1.00 87.56 222 MET A CA 1
ATOM 1750 C C . MET A 1 222 ? -17.074 -13.797 3.074 1.00 87.56 222 MET A C 1
ATOM 1752 O O . MET A 1 222 ? -16.296 -14.679 3.427 1.00 87.56 222 MET A O 1
ATOM 1756 N N . ASN A 1 223 ? -18.316 -13.699 3.551 1.00 82.81 223 ASN A N 1
ATOM 1757 C CA . ASN A 1 223 ? -18.832 -14.565 4.613 1.00 82.81 223 ASN A CA 1
ATOM 1758 C C . ASN A 1 223 ? -19.644 -15.761 4.115 1.00 82.81 223 ASN A C 1
ATOM 1760 O O . ASN A 1 223 ? -20.138 -16.523 4.942 1.00 82.81 223 ASN A O 1
ATOM 1764 N N . GLN A 1 224 ? -19.833 -15.903 2.798 1.00 73.44 224 GLN A N 1
ATOM 1765 C CA . GLN A 1 224 ? -20.717 -16.911 2.196 1.00 73.44 224 GLN A CA 1
ATOM 1766 C C . GLN A 1 224 ? -22.125 -16.924 2.827 1.00 73.44 224 GLN A C 1
ATOM 1768 O O . GLN A 1 224 ? -22.799 -17.954 2.862 1.00 73.44 224 GLN A O 1
ATOM 1773 N N . SER A 1 225 ? -22.565 -15.784 3.373 1.00 64.31 225 SER A N 1
ATOM 1774 C CA . SER A 1 225 ? -23.804 -15.709 4.142 1.00 64.31 225 SER A CA 1
ATOM 1775 C C . SER A 1 225 ? -25.000 -15.529 3.215 1.00 64.31 225 SER A C 1
ATOM 1777 O O . SER A 1 225 ? -25.025 -14.625 2.377 1.00 64.31 225 SER A O 1
ATOM 1779 N N . THR A 1 226 ? -26.005 -16.381 3.403 1.00 55.22 226 THR A N 1
ATOM 1780 C CA . THR A 1 226 ? -27.294 -16.354 2.698 1.00 55.22 226 THR A CA 1
ATOM 1781 C C . THR A 1 226 ? -28.403 -15.690 3.515 1.00 55.22 226 THR A C 1
ATOM 1783 O O . THR A 1 226 ? -29.537 -15.616 3.048 1.00 55.22 226 THR A O 1
ATOM 1786 N N . THR A 1 227 ? -28.117 -15.222 4.737 1.00 55.31 227 THR A N 1
ATOM 1787 C CA . THR A 1 227 ? -29.142 -14.647 5.617 1.00 55.31 227 THR A CA 1
ATOM 1788 C C . THR A 1 227 ? -29.565 -13.258 5.149 1.00 55.31 227 THR A C 1
ATOM 1790 O O . THR A 1 227 ? -28.739 -12.354 5.027 1.00 55.31 227 THR A O 1
ATOM 1793 N N . ASP A 1 228 ? -30.872 -13.095 4.948 1.00 55.75 228 ASP A N 1
ATOM 1794 C CA . ASP A 1 228 ? -31.520 -11.910 4.367 1.00 55.75 228 ASP A CA 1
ATOM 1795 C C . ASP A 1 228 ? -31.834 -10.803 5.396 1.00 55.75 228 ASP A C 1
ATOM 1797 O O . ASP A 1 228 ? -32.576 -9.858 5.123 1.00 55.75 228 ASP A O 1
ATOM 1801 N N . THR A 1 229 ? -31.304 -10.910 6.620 1.00 57.91 229 THR A N 1
ATOM 1802 C CA . THR A 1 229 ? -31.482 -9.870 7.635 1.00 57.91 229 THR A CA 1
ATOM 1803 C C . THR A 1 229 ? -30.628 -8.664 7.258 1.00 57.91 229 THR A C 1
ATOM 1805 O O . THR A 1 229 ? -29.408 -8.682 7.371 1.00 57.91 229 THR A O 1
ATOM 1808 N N . ASP A 1 230 ? -31.261 -7.603 6.754 1.00 64.81 230 ASP A N 1
ATOM 1809 C CA . ASP A 1 230 ? -30.558 -6.394 6.314 1.00 64.81 230 ASP A CA 1
ATOM 1810 C C . ASP A 1 230 ? -30.341 -5.396 7.462 1.00 64.81 230 ASP A C 1
ATOM 1812 O O . ASP A 1 230 ? -30.651 -4.207 7.344 1.00 64.81 230 ASP A O 1
ATOM 1816 N N . THR A 1 231 ? -29.829 -5.859 8.607 1.00 69.56 231 THR A N 1
ATOM 1817 C CA . THR A 1 231 ? -29.463 -4.936 9.686 1.00 69.56 231 THR A CA 1
ATOM 1818 C C . THR A 1 231 ? -28.021 -4.472 9.500 1.00 69.56 231 THR A C 1
ATOM 1820 O O . THR A 1 231 ? -27.130 -5.257 9.197 1.00 69.56 231 THR A O 1
ATOM 1823 N N . PHE A 1 232 ? -27.741 -3.177 9.692 1.00 68.06 232 PHE A N 1
ATOM 1824 C CA . PHE A 1 232 ? -26.374 -2.639 9.563 1.00 68.06 232 PHE A CA 1
ATOM 1825 C C . PHE A 1 232 ? -25.351 -3.343 10.471 1.00 68.06 232 PHE A C 1
ATOM 1827 O O . PHE A 1 232 ? -24.165 -3.375 10.151 1.00 68.06 232 PHE A O 1
ATOM 1834 N N . ARG A 1 233 ? -25.811 -3.928 11.584 1.00 69.94 233 ARG A N 1
ATOM 1835 C CA . ARG A 1 233 ? -24.975 -4.687 12.521 1.00 69.94 233 ARG A CA 1
ATOM 1836 C C . ARG A 1 233 ? -24.400 -5.960 11.904 1.00 69.94 233 ARG A C 1
ATOM 1838 O O . ARG A 1 233 ? -23.306 -6.354 12.291 1.00 69.94 233 ARG A O 1
ATOM 1845 N N . ASP A 1 234 ? -25.079 -6.534 10.914 1.00 78.06 234 ASP A N 1
ATOM 1846 C CA . ASP A 1 234 ? -24.650 -7.763 10.241 1.00 78.06 234 ASP A CA 1
ATOM 1847 C C . ASP A 1 234 ? -23.425 -7.542 9.341 1.00 78.06 234 ASP A C 1
ATOM 1849 O O . ASP A 1 234 ? -22.802 -8.507 8.908 1.00 78.06 234 ASP A O 1
ATOM 1853 N N . TYR A 1 235 ? -23.050 -6.280 9.090 1.00 82.69 235 TYR A N 1
ATOM 1854 C CA . TYR A 1 235 ? -21.959 -5.869 8.202 1.00 82.69 235 TYR A CA 1
ATOM 1855 C C . TYR A 1 235 ? -20.703 -5.386 8.945 1.00 82.69 235 TYR A C 1
ATOM 1857 O O . TYR A 1 235 ? -19.796 -4.839 8.309 1.00 82.69 235 TYR A O 1
ATOM 1865 N N . ILE A 1 236 ? -20.642 -5.580 10.268 1.00 86.25 236 ILE A N 1
ATOM 1866 C CA . ILE A 1 236 ? -19.487 -5.241 11.109 1.00 86.25 236 ILE A CA 1
ATOM 1867 C C . ILE A 1 236 ? -18.512 -6.429 11.134 1.00 86.25 236 ILE A C 1
ATOM 1869 O O . ILE A 1 236 ? -18.903 -7.527 11.536 1.00 86.25 236 ILE A O 1
ATOM 1873 N N . PRO A 1 237 ? -17.237 -6.233 10.755 1.00 88.31 237 PRO A N 1
ATOM 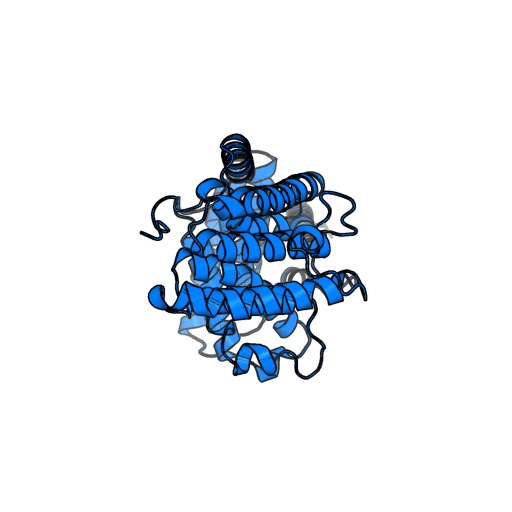1874 C CA . PRO A 1 237 ? -16.281 -7.328 10.736 1.00 88.31 237 PRO A CA 1
ATOM 1875 C C . PRO A 1 237 ? -15.906 -7.910 12.098 1.00 88.31 237 PRO A C 1
ATOM 1877 O O . PRO A 1 237 ? -15.916 -7.190 13.102 1.00 88.31 237 PRO A O 1
ATOM 1880 N N . PRO A 1 238 ? -15.496 -9.196 12.141 1.00 86.31 238 PRO A N 1
ATOM 1881 C CA . PRO A 1 238 ? -14.878 -9.751 13.332 1.00 86.31 238 PRO A CA 1
ATOM 1882 C C . PRO A 1 238 ? -13.582 -8.997 13.641 1.00 86.31 238 PRO A C 1
ATOM 1884 O O . PRO A 1 238 ? -12.855 -8.564 12.748 1.00 86.31 238 PRO A O 1
ATOM 1887 N N . LYS A 1 239 ? -13.292 -8.862 14.935 1.00 89.25 239 LYS A N 1
ATOM 1888 C CA . LYS A 1 239 ? -12.121 -8.130 15.441 1.00 89.25 239 LYS A CA 1
ATOM 1889 C C . LYS A 1 239 ? -10.885 -9.027 15.590 1.00 89.25 239 LYS A C 1
ATOM 1891 O O . LYS A 1 239 ? -9.802 -8.542 15.894 1.00 89.25 239 LYS A O 1
ATOM 1896 N N . THR A 1 240 ? -11.029 -10.337 15.422 1.00 88.44 240 THR A N 1
ATOM 1897 C CA . THR A 1 240 ? -9.972 -11.330 15.650 1.00 88.44 240 THR A CA 1
ATOM 1898 C C . THR A 1 240 ? -10.085 -12.480 14.650 1.00 88.44 240 THR A C 1
ATOM 1900 O O . THR A 1 240 ? -11.055 -12.569 13.899 1.00 88.44 240 THR A O 1
ATOM 1903 N N . GLY A 1 241 ? -9.087 -13.371 14.642 1.00 85.88 241 GLY A N 1
ATOM 1904 C CA . GLY A 1 241 ? -9.130 -14.599 13.842 1.00 85.88 241 GLY A CA 1
ATOM 1905 C C . GLY A 1 241 ? -8.781 -14.409 12.365 1.00 85.88 241 GLY A C 1
ATOM 1906 O O . GLY A 1 241 ? -9.228 -15.195 11.536 1.00 85.88 241 GLY A O 1
ATOM 1907 N N . TYR A 1 242 ? -7.995 -13.384 12.019 1.00 89.62 242 TYR A N 1
ATOM 1908 C CA . TYR A 1 242 ? -7.554 -13.178 10.639 1.00 89.62 242 TYR A CA 1
ATOM 1909 C C . TYR A 1 242 ? -6.630 -14.330 10.197 1.00 89.62 242 TYR A C 1
ATOM 1911 O O . TYR A 1 242 ? -5.589 -14.536 10.829 1.00 89.62 242 TYR A O 1
ATOM 1919 N N . PRO A 1 243 ? -6.971 -15.074 9.127 1.00 88.94 243 PRO A N 1
ATOM 1920 C CA . PRO A 1 243 ? -6.176 -16.223 8.689 1.00 88.94 243 PRO A CA 1
ATOM 1921 C C . PRO A 1 243 ? -4.817 -15.802 8.112 1.00 88.94 243 PRO A C 1
ATOM 1923 O O . PRO A 1 243 ? -3.829 -16.524 8.237 1.00 88.94 243 PRO A O 1
ATOM 1926 N N . ASP A 1 244 ? -4.756 -14.616 7.509 1.00 89.12 244 ASP A N 1
ATOM 1927 C CA . ASP A 1 244 ? -3.553 -14.015 6.949 1.00 89.12 244 ASP A CA 1
ATOM 1928 C C . ASP A 1 244 ? -3.671 -12.481 6.897 1.00 89.12 244 ASP A C 1
ATOM 1930 O O . ASP A 1 244 ? -4.729 -11.892 7.158 1.00 89.12 244 ASP A O 1
ATOM 1934 N N . SER A 1 245 ? -2.570 -11.810 6.543 1.00 89.44 245 SER A N 1
ATOM 1935 C CA . SER A 1 245 ? -2.553 -10.348 6.446 1.00 89.44 245 SER A CA 1
ATOM 1936 C C . SER A 1 245 ? -3.384 -9.806 5.290 1.00 89.44 245 SER A C 1
ATOM 1938 O O . SER A 1 245 ? -3.882 -8.690 5.394 1.00 89.44 245 SER A O 1
ATOM 1940 N N . GLN A 1 246 ? -3.587 -10.561 4.208 1.00 89.38 246 GLN A N 1
ATOM 1941 C CA . GLN A 1 246 ? -4.419 -10.104 3.098 1.00 89.38 246 GLN A CA 1
ATOM 1942 C C . GLN A 1 246 ? -5.879 -9.991 3.539 1.00 89.38 246 GLN A C 1
ATOM 1944 O O . GLN A 1 246 ? -6.535 -8.990 3.252 1.00 89.38 246 GLN A O 1
ATOM 1949 N N . SER A 1 247 ? -6.364 -10.975 4.286 1.00 91.50 247 SER A N 1
ATOM 1950 C CA . SER A 1 247 ? -7.691 -10.988 4.889 1.00 91.50 247 SER A CA 1
ATOM 1951 C C . SER A 1 247 ? -7.834 -9.844 5.891 1.00 91.50 247 SER A C 1
ATOM 1953 O O . SER A 1 247 ? -8.796 -9.084 5.818 1.00 91.50 247 SER A O 1
ATOM 1955 N N . ALA A 1 248 ? -6.831 -9.634 6.749 1.00 94.12 248 ALA A N 1
ATOM 1956 C CA . ALA A 1 248 ? -6.819 -8.513 7.688 1.00 94.12 248 ALA A CA 1
ATOM 1957 C C . ALA A 1 248 ? -6.881 -7.149 6.963 1.00 94.12 248 ALA A C 1
ATOM 1959 O O . ALA A 1 248 ? -7.702 -6.297 7.294 1.00 94.12 248 ALA A O 1
ATOM 1960 N N . ILE A 1 249 ? -6.082 -6.957 5.907 1.00 94.62 249 ILE A N 1
ATOM 1961 C CA . ILE A 1 249 ? -6.090 -5.727 5.098 1.00 94.62 249 ILE A CA 1
ATOM 1962 C C . ILE A 1 249 ? -7.414 -5.547 4.353 1.00 94.62 249 ILE A C 1
ATOM 1964 O O . ILE A 1 249 ? -7.907 -4.426 4.246 1.00 94.62 249 ILE A O 1
ATOM 1968 N N . THR A 1 250 ? -8.025 -6.637 3.889 1.00 95.31 250 THR A N 1
ATOM 1969 C CA . THR A 1 250 ? -9.362 -6.610 3.282 1.00 95.31 250 THR A CA 1
ATOM 1970 C C . THR A 1 250 ? -10.388 -6.073 4.278 1.00 95.31 250 THR A C 1
ATOM 1972 O O . THR A 1 250 ? -11.134 -5.155 3.942 1.00 95.31 250 THR A O 1
ATOM 1975 N N . ILE A 1 251 ? -10.367 -6.558 5.524 1.00 96.44 251 ILE A N 1
ATOM 1976 C CA . ILE A 1 251 ? -11.236 -6.068 6.601 1.00 96.44 251 ILE A CA 1
ATOM 1977 C C . ILE A 1 251 ? -10.976 -4.594 6.934 1.00 96.44 251 ILE A C 1
ATOM 1979 O O . ILE A 1 251 ? -11.931 -3.829 7.106 1.00 96.44 251 ILE A O 1
ATOM 1983 N N . ALA A 1 252 ? -9.712 -4.171 6.998 1.00 97.56 252 ALA A N 1
ATOM 1984 C CA . ALA A 1 252 ? -9.370 -2.779 7.278 1.00 97.56 252 ALA A CA 1
ATOM 1985 C C . ALA A 1 252 ? -9.842 -1.830 6.169 1.00 97.56 252 ALA A C 1
ATOM 1987 O O . ALA A 1 252 ? -10.456 -0.809 6.470 1.00 97.56 252 ALA A O 1
ATOM 1988 N N . LEU A 1 253 ? -9.616 -2.168 4.895 1.00 97.31 253 LEU A N 1
ATOM 1989 C CA . LEU A 1 253 ? -10.058 -1.344 3.765 1.00 97.31 253 LEU A CA 1
ATOM 1990 C C . LEU A 1 253 ? -11.582 -1.343 3.606 1.00 97.31 253 LEU A C 1
ATOM 1992 O O . LEU A 1 253 ? -12.163 -0.305 3.299 1.00 97.31 253 LEU A O 1
ATOM 1996 N N . TYR A 1 254 ? -12.237 -2.475 3.866 1.00 96.94 254 TYR A N 1
ATOM 1997 C CA . TYR A 1 254 ? -13.695 -2.561 3.918 1.00 96.94 254 TYR A CA 1
ATOM 1998 C C . TYR A 1 254 ? -14.271 -1.641 5.002 1.00 96.94 254 TYR A C 1
ATOM 2000 O O . TYR A 1 254 ? -15.175 -0.847 4.743 1.00 96.94 254 TYR A O 1
ATOM 2008 N N . SER A 1 255 ? -13.713 -1.708 6.213 1.00 97.00 255 SER A N 1
ATOM 2009 C CA . SER A 1 255 ? -14.139 -0.862 7.329 1.00 97.00 255 SER A CA 1
ATOM 2010 C C . SER A 1 255 ? -13.839 0.609 7.061 1.00 97.00 255 SER A C 1
ATOM 2012 O O . SER A 1 255 ? -14.673 1.459 7.345 1.00 97.00 255 SER A O 1
ATOM 2014 N N . PHE A 1 256 ? -12.701 0.918 6.439 1.00 96.75 256 PHE A N 1
ATOM 2015 C CA . PHE A 1 256 ? -12.367 2.269 5.996 1.00 96.75 256 PHE A CA 1
ATOM 2016 C C . PHE A 1 256 ? -13.395 2.813 4.994 1.00 96.75 256 PHE A C 1
ATOM 2018 O O . PHE A 1 256 ? -13.882 3.929 5.169 1.00 96.75 256 PHE A O 1
ATOM 2025 N N . ALA A 1 257 ? -13.793 2.017 3.997 1.00 94.69 257 ALA A N 1
ATOM 2026 C CA . ALA A 1 257 ? -14.826 2.405 3.040 1.00 94.69 257 ALA A CA 1
ATOM 2027 C C . ALA A 1 257 ? -16.177 2.692 3.722 1.00 94.69 257 ALA A C 1
ATOM 2029 O O . ALA A 1 257 ? -16.875 3.632 3.324 1.00 94.69 257 ALA A O 1
ATOM 2030 N N . TRP A 1 258 ? -16.530 1.924 4.760 1.00 93.38 258 TRP A N 1
ATOM 2031 C CA . TRP A 1 258 ? -17.707 2.180 5.591 1.00 93.38 258 TRP A CA 1
ATOM 2032 C C . TRP A 1 258 ? -17.584 3.455 6.412 1.00 93.38 258 TRP A C 1
ATOM 2034 O O . TRP A 1 258 ? -18.498 4.271 6.350 1.00 93.38 258 TRP A O 1
ATOM 2044 N N . VAL A 1 259 ? -16.477 3.664 7.134 1.00 93.19 259 VAL A N 1
ATOM 2045 C CA . VAL A 1 259 ? -16.259 4.899 7.906 1.00 93.19 259 VAL A CA 1
ATOM 2046 C C . VAL A 1 259 ? -16.378 6.105 6.981 1.00 93.19 259 VAL A C 1
ATOM 2048 O O . VAL A 1 259 ? -17.169 6.995 7.263 1.00 93.19 259 VAL A O 1
ATOM 2051 N N . PHE A 1 260 ? -15.698 6.097 5.830 1.00 91.06 260 PHE A N 1
ATOM 2052 C CA . PHE A 1 260 ? -15.820 7.160 4.833 1.00 91.06 260 PHE A CA 1
ATOM 2053 C C . PHE A 1 260 ? -17.281 7.413 4.422 1.00 91.06 260 PHE A C 1
ATOM 2055 O O . PHE A 1 260 ? -17.764 8.545 4.458 1.00 91.06 260 PHE A O 1
ATOM 2062 N N . THR A 1 261 ? -18.003 6.347 4.067 1.00 88.19 261 THR A N 1
ATOM 2063 C CA . THR A 1 261 ? -19.397 6.427 3.605 1.00 88.19 261 THR A CA 1
ATOM 2064 C C . THR A 1 261 ? -20.339 6.940 4.697 1.00 88.19 261 THR A C 1
ATOM 2066 O O . THR A 1 261 ? -21.239 7.732 4.421 1.00 88.19 261 THR A O 1
ATOM 2069 N N . LEU A 1 262 ? -20.153 6.496 5.940 1.00 88.06 262 LEU A N 1
ATOM 2070 C CA . LEU A 1 262 ? -20.980 6.880 7.082 1.00 88.06 262 LEU A CA 1
ATOM 2071 C C . LEU A 1 262 ? -20.686 8.312 7.535 1.00 88.06 262 LEU A C 1
ATOM 2073 O O . LEU A 1 262 ? -21.629 9.060 7.780 1.00 88.06 262 LEU A O 1
ATOM 2077 N N . SER A 1 263 ? -19.417 8.725 7.588 1.00 85.25 263 SER A N 1
ATOM 2078 C CA . SER A 1 263 ? -19.024 10.083 7.988 1.00 85.25 263 SER A CA 1
ATOM 2079 C C . SER A 1 263 ? -19.649 11.160 7.097 1.00 85.25 263 SER A C 1
ATOM 2081 O O . SER A 1 263 ? -19.982 12.236 7.583 1.00 85.25 263 SER A O 1
ATOM 2083 N N . ALA A 1 264 ? -19.925 10.856 5.825 1.00 78.12 264 ALA A N 1
ATOM 2084 C CA . ALA A 1 264 ? -20.618 11.778 4.928 1.00 78.12 264 ALA A CA 1
ATOM 2085 C C . ALA A 1 264 ? -22.068 12.106 5.358 1.00 78.12 264 ALA A C 1
ATOM 2087 O O . ALA A 1 264 ? -22.604 13.144 4.967 1.00 78.12 264 ALA A O 1
ATOM 2088 N N . LYS A 1 265 ? -22.723 11.253 6.162 1.00 73.12 265 LYS A N 1
ATOM 2089 C CA . LYS A 1 265 ? -24.154 11.373 6.499 1.00 73.12 265 LYS A CA 1
ATOM 2090 C C . LYS A 1 265 ? -24.489 12.272 7.699 1.00 73.12 265 LYS A C 1
ATOM 2092 O O . LYS A 1 265 ? -25.675 12.436 7.962 1.00 73.12 265 LYS A O 1
ATOM 2097 N N . HIS A 1 266 ? -23.503 12.846 8.400 1.00 65.69 266 HIS A N 1
ATOM 2098 C CA . HIS A 1 266 ? -23.679 13.809 9.509 1.00 65.69 266 HIS A CA 1
ATOM 2099 C C . HIS A 1 266 ? -24.887 13.526 10.432 1.00 65.69 266 HIS A C 1
ATOM 2101 O O . HIS A 1 266 ? -25.729 14.394 10.661 1.00 65.69 266 HIS A O 1
ATOM 2107 N N . ALA A 1 267 ? -25.006 12.302 10.960 1.00 75.31 267 ALA A N 1
ATOM 2108 C CA . ALA A 1 267 ? -26.134 11.927 11.813 1.00 75.31 267 ALA A CA 1
ATOM 2109 C C . ALA A 1 267 ? -25.687 11.137 13.046 1.00 75.31 267 ALA A C 1
ATOM 2111 O O . ALA A 1 267 ? -25.142 10.048 12.924 1.00 75.31 267 ALA A O 1
ATOM 2112 N N . GLN A 1 268 ? -25.993 11.638 14.246 1.00 73.44 268 GLN A N 1
ATOM 2113 C CA . GLN A 1 268 ? -25.526 11.055 15.517 1.00 73.44 268 GLN A CA 1
ATOM 2114 C C . GLN A 1 268 ? -25.885 9.570 15.699 1.00 73.44 268 GLN A C 1
ATOM 2116 O O . GLN A 1 268 ? -25.127 8.816 16.305 1.00 73.44 268 GLN A O 1
ATOM 2121 N N . HIS A 1 269 ? -27.011 9.114 15.141 1.00 78.94 269 HIS A N 1
ATOM 2122 C CA . HIS A 1 269 ? -27.437 7.718 15.259 1.00 78.94 269 HIS A CA 1
ATOM 2123 C C . HIS A 1 269 ? -26.502 6.728 14.543 1.00 78.94 269 HIS A C 1
ATOM 2125 O O . HIS A 1 269 ? -26.552 5.543 14.858 1.00 78.94 269 HIS A O 1
ATOM 2131 N N . ILE A 1 270 ? -25.633 7.174 13.624 1.00 86.19 270 ILE A N 1
ATOM 2132 C CA . ILE A 1 270 ? -24.667 6.299 12.935 1.00 86.19 270 ILE A CA 1
ATOM 2133 C C . ILE A 1 270 ? -23.322 6.199 13.665 1.00 86.19 270 ILE A C 1
ATOM 2135 O O . ILE A 1 270 ? -22.499 5.370 13.282 1.00 86.19 270 ILE A O 1
ATOM 2139 N N . ASN A 1 271 ? -23.100 6.986 14.727 1.00 90.19 271 ASN A N 1
ATOM 2140 C CA . ASN A 1 271 ? -21.819 7.024 15.440 1.00 90.19 271 ASN A CA 1
ATOM 2141 C C . ASN A 1 271 ? -21.409 5.639 15.942 1.00 90.19 271 ASN A C 1
ATOM 2143 O O . ASN A 1 271 ? -20.275 5.236 15.732 1.00 90.19 271 ASN A O 1
ATOM 2147 N N . HIS A 1 272 ? -22.344 4.863 16.495 1.00 91.06 272 HIS A N 1
ATOM 2148 C CA . HIS A 1 272 ? -22.055 3.505 16.962 1.00 91.06 272 HIS A CA 1
ATOM 2149 C C . HIS A 1 272 ? -21.541 2.569 15.848 1.00 91.06 272 HIS A C 1
ATOM 2151 O O . HIS A 1 272 ? -20.735 1.683 16.120 1.00 91.06 272 HIS A O 1
ATOM 2157 N N . LEU A 1 273 ? -21.977 2.765 14.595 1.00 91.44 273 LEU A N 1
ATOM 2158 C CA . LEU A 1 273 ? -21.481 2.003 13.443 1.00 91.44 273 LEU A CA 1
ATOM 2159 C C . LEU A 1 273 ? -20.075 2.459 13.051 1.00 91.44 273 LEU A C 1
ATOM 2161 O O . LEU A 1 273 ? -19.213 1.620 12.797 1.00 91.44 273 LEU A O 1
ATOM 2165 N N . ILE A 1 274 ? -19.832 3.774 13.039 1.00 93.38 274 ILE A N 1
ATOM 2166 C CA . ILE A 1 274 ? -18.496 4.329 12.795 1.00 93.38 274 ILE A CA 1
ATOM 2167 C C . ILE A 1 274 ? -17.516 3.787 13.842 1.00 93.38 274 ILE A C 1
ATOM 2169 O O . ILE A 1 274 ? -16.499 3.206 13.471 1.00 93.38 274 ILE A O 1
ATOM 2173 N N . THR A 1 275 ? -17.865 3.879 15.128 1.00 95.38 275 THR A N 1
ATOM 2174 C CA . THR A 1 275 ? -17.078 3.352 16.250 1.00 95.38 275 THR A CA 1
ATOM 2175 C C . THR A 1 275 ? -16.746 1.870 16.066 1.00 95.38 275 THR A C 1
ATOM 2177 O O . THR A 1 275 ? -15.597 1.475 16.261 1.00 95.38 275 THR A O 1
ATOM 2180 N N . ALA A 1 276 ? -17.708 1.047 15.634 1.00 95.19 276 ALA A N 1
ATOM 2181 C CA . ALA A 1 276 ? -17.488 -0.382 15.417 1.00 95.19 276 ALA A CA 1
ATOM 2182 C C . ALA A 1 276 ? -16.519 -0.678 14.255 1.00 95.19 276 ALA A C 1
ATOM 2184 O O . ALA A 1 276 ? -15.658 -1.554 14.374 1.00 95.19 276 ALA A O 1
ATOM 2185 N N . HIS A 1 277 ? -16.615 0.060 13.145 1.00 96.50 277 HIS A N 1
ATOM 2186 C CA . HIS A 1 277 ? -15.678 -0.079 12.025 1.00 96.50 277 HIS A CA 1
ATOM 2187 C C . HIS A 1 277 ? -14.280 0.457 12.363 1.00 96.50 277 HIS A C 1
ATOM 2189 O O . HIS A 1 277 ? -13.284 -0.164 11.988 1.00 96.50 277 HIS A O 1
ATOM 2195 N N . CYS A 1 278 ? -14.181 1.556 13.112 1.00 97.81 278 CYS A N 1
ATOM 2196 C CA . CYS A 1 278 ? -12.914 2.056 13.644 1.00 97.81 278 CYS A CA 1
ATOM 2197 C C . CYS A 1 278 ? -12.242 1.019 14.559 1.00 97.81 278 CYS A C 1
ATOM 2199 O O . CYS A 1 278 ? -11.045 0.759 14.435 1.00 97.81 278 CYS A O 1
ATOM 2201 N N . GLU A 1 279 ? -13.016 0.346 15.410 1.00 97.56 279 GLU A N 1
ATOM 2202 C CA . GLU A 1 279 ? -12.551 -0.779 16.223 1.00 97.56 279 GLU A CA 1
ATOM 2203 C C . GLU A 1 279 ? -12.001 -1.938 15.386 1.00 97.56 279 GLU A C 1
ATOM 2205 O O . GLU A 1 279 ? -10.958 -2.491 15.732 1.00 97.56 279 GLU A O 1
ATOM 2210 N N . ALA A 1 280 ? -12.663 -2.299 14.282 1.00 97.44 280 ALA A N 1
ATOM 2211 C CA . ALA A 1 280 ? -12.175 -3.340 13.379 1.00 97.44 280 ALA A CA 1
ATOM 2212 C C . ALA A 1 280 ? -10.831 -2.949 12.735 1.00 97.44 280 ALA A C 1
ATOM 2214 O O . ALA A 1 280 ? -9.907 -3.761 12.701 1.00 97.44 280 ALA A O 1
ATOM 2215 N N . ILE A 1 281 ? -10.679 -1.691 12.297 1.00 98.38 281 ILE A N 1
ATOM 2216 C CA . ILE A 1 281 ? -9.409 -1.170 11.757 1.00 98.38 281 ILE A CA 1
ATOM 2217 C C . ILE A 1 281 ? -8.296 -1.256 12.809 1.00 98.38 281 ILE A C 1
ATOM 2219 O O . ILE A 1 281 ? -7.202 -1.738 12.512 1.00 98.38 281 ILE A O 1
ATOM 2223 N N . LEU A 1 282 ? -8.564 -0.830 14.046 1.00 98.44 282 LEU A N 1
ATOM 2224 C CA . LEU A 1 282 ? -7.589 -0.898 15.139 1.00 98.44 282 LEU A CA 1
ATOM 2225 C C . LEU A 1 282 ? -7.224 -2.343 15.495 1.00 98.44 282 LEU A C 1
ATOM 2227 O O . LEU A 1 282 ? -6.061 -2.637 15.764 1.00 98.44 282 LEU A O 1
ATOM 2231 N N . ALA A 1 283 ? -8.183 -3.265 15.454 1.00 98.12 283 ALA A N 1
ATOM 2232 C CA . ALA A 1 283 ? -7.917 -4.674 15.708 1.00 98.12 283 ALA A CA 1
ATOM 2233 C C . ALA A 1 283 ? -7.049 -5.309 14.607 1.00 98.12 283 ALA A C 1
ATOM 2235 O O . ALA A 1 283 ? -6.157 -6.110 14.898 1.00 98.12 283 ALA A O 1
ATOM 2236 N N . VAL A 1 284 ? -7.242 -4.906 13.346 1.00 97.69 284 VAL A N 1
ATOM 2237 C CA . VAL A 1 284 ? -6.310 -5.246 12.263 1.00 97.69 284 VAL A CA 1
ATOM 2238 C C . VAL A 1 284 ? -4.929 -4.649 12.534 1.00 97.69 284 VAL A C 1
ATOM 2240 O O . VAL A 1 284 ? -3.936 -5.349 12.358 1.00 97.69 284 VAL A O 1
ATOM 2243 N N . ALA A 1 285 ? -4.834 -3.402 13.004 1.00 97.12 285 ALA A N 1
ATOM 2244 C CA . ALA A 1 285 ? -3.546 -2.780 13.315 1.00 97.12 285 ALA A CA 1
ATOM 2245 C C . ALA A 1 285 ? -2.761 -3.561 14.383 1.00 97.12 285 ALA A C 1
ATOM 2247 O O . ALA A 1 285 ? -1.572 -3.805 14.191 1.00 97.12 285 ALA A O 1
ATOM 2248 N N . VAL A 1 286 ? -3.430 -4.044 15.439 1.00 96.94 286 VAL A N 1
ATOM 2249 C CA . VAL A 1 286 ? -2.837 -4.957 16.439 1.00 96.94 286 VAL A CA 1
ATOM 2250 C C . VAL A 1 286 ? -2.276 -6.216 15.770 1.00 96.94 286 VAL A C 1
ATOM 2252 O O . VAL A 1 286 ? -1.135 -6.602 16.018 1.00 96.94 286 VAL A O 1
ATOM 2255 N N . TYR A 1 287 ? -3.058 -6.855 14.897 1.00 95.56 287 TYR A N 1
ATOM 2256 C CA . TYR A 1 287 ? -2.617 -8.057 14.191 1.00 95.56 287 TYR A CA 1
ATOM 2257 C C . TYR A 1 287 ? -1.411 -7.783 13.277 1.00 95.56 287 TYR A C 1
ATOM 2259 O O . TYR A 1 287 ? -0.424 -8.519 13.328 1.00 95.56 287 TYR A O 1
ATOM 2267 N N . ILE A 1 288 ? -1.441 -6.704 12.489 1.00 93.38 288 ILE A N 1
ATOM 2268 C CA . ILE A 1 288 ? -0.333 -6.321 11.601 1.00 93.38 288 ILE A CA 1
ATOM 2269 C C . ILE A 1 288 ? 0.939 -5.994 12.395 1.00 93.38 288 ILE A C 1
ATOM 2271 O O . ILE A 1 288 ? 2.030 -6.412 12.000 1.00 93.38 288 ILE A O 1
ATOM 2275 N N . ASP A 1 289 ? 0.805 -5.327 13.541 1.00 93.06 289 ASP A N 1
ATOM 2276 C CA . ASP A 1 289 ? 1.919 -5.055 14.451 1.00 93.06 289 ASP A CA 1
ATOM 2277 C C . ASP A 1 289 ? 2.554 -6.347 14.987 1.00 93.06 289 ASP A C 1
ATOM 2279 O O . ASP A 1 289 ? 3.767 -6.411 15.163 1.00 93.06 289 ASP A O 1
ATOM 2283 N N . SER A 1 290 ? 1.770 -7.410 15.194 1.00 92.88 290 SER A N 1
ATOM 2284 C CA . SER A 1 290 ? 2.307 -8.686 15.684 1.00 92.88 290 SER A CA 1
ATOM 2285 C C . SER A 1 290 ? 3.143 -9.440 14.640 1.00 92.88 290 SER A C 1
ATOM 2287 O O . SER A 1 290 ? 4.094 -10.135 14.994 1.00 92.88 290 SER A O 1
ATOM 2289 N N . ILE A 1 291 ? 2.824 -9.295 13.348 1.00 88.75 291 ILE A N 1
ATOM 2290 C CA . ILE A 1 291 ? 3.500 -10.025 12.260 1.00 88.75 291 ILE A CA 1
ATOM 2291 C C . ILE A 1 291 ? 4.625 -9.225 11.585 1.00 88.75 291 ILE A C 1
ATOM 2293 O O . ILE A 1 291 ? 5.460 -9.819 10.893 1.00 88.75 291 ILE A O 1
ATOM 2297 N N . GLN A 1 292 ? 4.663 -7.900 11.786 1.00 84.19 292 GLN A N 1
ATOM 2298 C CA . GLN A 1 292 ? 5.685 -6.989 11.246 1.00 84.19 292 GLN A CA 1
ATOM 2299 C C . GLN A 1 292 ? 5.883 -7.170 9.724 1.00 84.19 292 GLN A C 1
ATOM 2301 O O . GLN A 1 292 ? 6.979 -7.495 9.252 1.00 84.19 292 GLN A O 1
ATOM 2306 N N . ASP A 1 293 ? 4.790 -7.027 8.963 1.00 85.00 293 ASP A N 1
ATOM 2307 C CA . ASP A 1 293 ? 4.756 -7.125 7.495 1.00 85.00 293 ASP A CA 1
ATOM 2308 C C . ASP A 1 293 ? 4.781 -5.729 6.850 1.00 85.00 293 ASP A C 1
ATOM 2310 O O . ASP A 1 293 ? 3.832 -4.956 6.988 1.00 85.00 293 ASP A O 1
ATOM 2314 N N . GLY A 1 294 ? 5.852 -5.413 6.116 1.00 86.06 294 GLY A N 1
ATOM 2315 C CA . GLY A 1 294 ? 6.099 -4.073 5.574 1.00 86.06 294 GLY A CA 1
ATOM 2316 C C . GLY A 1 294 ? 5.008 -3.562 4.635 1.00 86.06 294 GLY A C 1
ATOM 2317 O O . GLY A 1 294 ? 4.580 -2.413 4.739 1.00 86.06 294 GLY A O 1
ATOM 2318 N N . CYS A 1 295 ? 4.506 -4.423 3.746 1.00 87.56 295 CYS A N 1
ATOM 2319 C CA . CYS A 1 295 ? 3.430 -4.059 2.823 1.00 87.56 295 CYS A CA 1
ATOM 2320 C C . CYS A 1 295 ? 2.135 -3.731 3.572 1.00 87.56 295 CYS A C 1
ATOM 2322 O O . CYS A 1 295 ? 1.458 -2.754 3.251 1.00 87.56 295 CYS A O 1
ATOM 2324 N N . SER A 1 296 ? 1.772 -4.564 4.548 1.00 90.62 296 SER A N 1
ATOM 2325 C CA . SER A 1 296 ? 0.538 -4.404 5.313 1.00 90.62 296 SER A CA 1
ATOM 2326 C C . SER A 1 296 ? 0.589 -3.165 6.196 1.00 90.62 296 SER A C 1
ATOM 2328 O O . SER A 1 296 ? -0.405 -2.448 6.256 1.00 90.62 296 SER A O 1
ATOM 2330 N N . LEU A 1 297 ? 1.749 -2.856 6.788 1.00 91.00 297 LEU A N 1
ATOM 2331 C CA . LEU A 1 297 ? 1.970 -1.596 7.498 1.00 91.00 297 LEU A CA 1
ATOM 2332 C C . LEU A 1 297 ? 1.616 -0.413 6.585 1.00 91.00 297 LEU A C 1
ATOM 2334 O O . LEU A 1 297 ? 0.686 0.330 6.886 1.00 91.00 297 LEU A O 1
ATOM 2338 N N . ILE A 1 298 ? 2.266 -0.279 5.424 1.00 90.25 298 ILE A N 1
ATOM 2339 C CA . ILE A 1 298 ? 2.027 0.853 4.505 1.00 90.25 298 ILE A CA 1
ATOM 2340 C C . ILE A 1 298 ? 0.543 0.963 4.113 1.00 90.25 298 ILE A C 1
ATOM 2342 O O . ILE A 1 298 ? -0.019 2.055 4.062 1.00 90.25 298 ILE A O 1
ATOM 2346 N N . ARG A 1 299 ? -0.119 -0.170 3.865 1.00 92.25 299 ARG A N 1
ATOM 2347 C CA . ARG A 1 299 ? -1.541 -0.219 3.481 1.00 92.25 299 ARG A CA 1
ATOM 2348 C C . ARG A 1 299 ? -2.495 0.193 4.609 1.00 92.25 299 ARG A C 1
ATOM 2350 O O . ARG A 1 299 ? -3.615 0.602 4.314 1.00 92.25 299 ARG A O 1
ATOM 2357 N N . MET A 1 300 ? -2.063 0.127 5.868 1.00 94.69 300 MET A N 1
ATOM 2358 C CA . MET A 1 300 ? -2.837 0.581 7.028 1.00 94.69 300 MET A CA 1
ATOM 2359 C C . MET A 1 300 ? -2.770 2.093 7.261 1.00 94.69 300 MET A C 1
ATOM 2361 O O . MET A 1 300 ? -3.591 2.605 8.023 1.00 94.69 300 MET A O 1
ATOM 2365 N N . ALA A 1 301 ? -1.867 2.819 6.591 1.00 91.38 301 ALA A N 1
ATOM 2366 C CA . ALA A 1 301 ? -1.699 4.259 6.787 1.00 91.38 301 ALA A CA 1
ATOM 2367 C C . ALA A 1 301 ? -3.011 5.037 6.585 1.00 91.38 301 ALA A C 1
ATOM 2369 O O . ALA A 1 301 ? -3.414 5.814 7.448 1.00 91.38 301 ALA A O 1
ATOM 2370 N N . MET A 1 302 ? -3.713 4.791 5.472 1.00 92.69 302 MET A N 1
ATOM 2371 C CA . MET A 1 302 ? -4.952 5.507 5.148 1.00 92.69 302 MET A CA 1
ATOM 2372 C C . MET A 1 302 ? -6.126 5.123 6.073 1.00 92.69 302 MET A C 1
ATOM 2374 O O . MET A 1 302 ? -6.747 6.032 6.623 1.00 92.69 302 MET A O 1
ATOM 2378 N N . PRO A 1 303 ? -6.414 3.828 6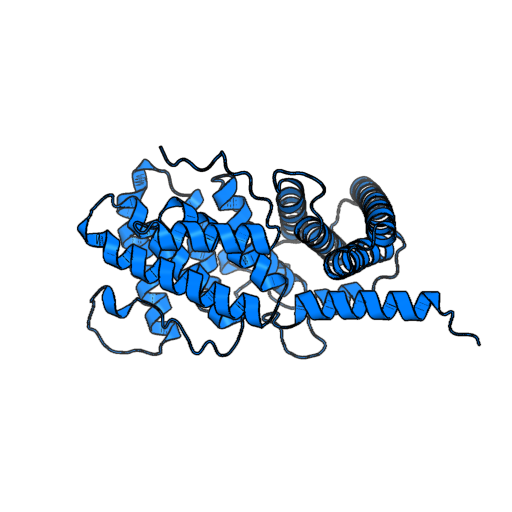.340 1.00 96.75 303 PRO A N 1
ATOM 2379 C CA . PRO A 1 303 ? -7.402 3.446 7.351 1.00 96.75 303 PRO A CA 1
ATOM 2380 C C . PRO A 1 303 ? -7.159 4.077 8.727 1.00 96.75 303 PRO A C 1
ATOM 2382 O O . PRO A 1 303 ? -8.091 4.622 9.313 1.00 96.75 303 PRO A O 1
ATOM 2385 N N . LEU A 1 304 ? -5.920 4.049 9.233 1.00 96.50 304 LEU A N 1
ATOM 2386 C CA . LEU A 1 304 ? -5.589 4.610 10.547 1.00 96.50 304 LEU A CA 1
ATOM 2387 C C . LEU A 1 304 ? -5.719 6.132 10.581 1.00 96.50 304 LEU A C 1
ATOM 2389 O O . LEU A 1 304 ? -6.288 6.661 11.531 1.00 96.50 304 LEU A O 1
ATOM 2393 N N . LEU A 1 305 ? -5.272 6.829 9.533 1.00 92.69 305 LEU A N 1
ATOM 2394 C CA . LEU A 1 305 ? -5.460 8.277 9.415 1.00 92.69 305 LEU A CA 1
ATOM 2395 C C . LEU A 1 305 ? -6.947 8.656 9.402 1.00 92.69 305 LEU A C 1
ATOM 2397 O O . LEU A 1 305 ? -7.343 9.705 9.907 1.00 92.69 305 LEU A O 1
ATOM 2401 N N . TRP A 1 306 ? -7.794 7.805 8.822 1.00 93.44 306 TRP A N 1
ATOM 2402 C CA . TRP A 1 306 ? -9.227 8.056 8.833 1.00 93.44 306 TRP A CA 1
ATOM 2403 C C . TRP A 1 306 ? -9.836 7.843 10.218 1.00 93.44 306 TRP A C 1
ATOM 2405 O O . TRP A 1 306 ? -10.626 8.679 10.654 1.00 93.44 306 TRP A O 1
ATOM 2415 N N . VAL A 1 307 ? -9.425 6.789 10.937 1.00 96.62 307 VAL A N 1
ATOM 2416 C CA . VAL A 1 307 ? -9.825 6.562 12.337 1.00 96.62 307 VAL A CA 1
ATOM 2417 C C . VAL A 1 307 ? -9.406 7.734 13.220 1.00 96.62 307 VAL A C 1
ATOM 2419 O O . VAL A 1 307 ? -10.232 8.224 13.986 1.00 96.62 307 VAL A O 1
ATOM 2422 N N . SER A 1 308 ? -8.172 8.229 13.079 1.00 95.06 308 SER A N 1
ATOM 2423 C CA . SER A 1 308 ? -7.654 9.321 13.912 1.00 95.06 308 SER A CA 1
ATOM 2424 C C . SER A 1 308 ? -8.413 10.637 13.756 1.00 95.06 308 SER A C 1
ATOM 2426 O O . SER A 1 308 ? -8.340 11.480 14.640 1.00 95.06 308 SER A O 1
ATOM 2428 N N . ARG A 1 309 ? -9.134 10.825 12.644 1.00 91.19 309 ARG A N 1
ATOM 2429 C CA . ARG A 1 309 ? -9.874 12.059 12.341 1.00 91.19 309 ARG A CA 1
ATOM 2430 C C . ARG A 1 309 ? -11.389 11.930 12.465 1.00 91.19 309 ARG A C 1
ATOM 2432 O O . ARG A 1 309 ? -12.052 12.921 12.739 1.00 91.19 309 ARG A O 1
ATOM 2439 N N . HIS A 1 310 ? -11.939 10.741 12.224 1.00 91.88 310 HIS A N 1
ATOM 2440 C CA . HIS A 1 310 ? -13.387 10.553 12.064 1.00 91.88 310 HIS A CA 1
ATOM 2441 C C . HIS A 1 310 ? -14.012 9.621 13.101 1.00 91.88 310 HIS A C 1
ATOM 2443 O O . HIS A 1 310 ? -15.234 9.470 13.112 1.00 91.88 310 HIS A O 1
ATOM 2449 N N . SER A 1 311 ? -13.209 8.985 13.959 1.00 95.06 311 SER A N 1
ATOM 2450 C CA . SER A 1 311 ? -13.755 8.231 15.084 1.00 95.06 311 SER A CA 1
ATOM 2451 C C . SER A 1 311 ? -14.534 9.166 16.022 1.00 95.06 311 SER A C 1
ATOM 2453 O O . SER A 1 311 ? -13.984 10.191 16.423 1.00 95.06 311 SER A O 1
ATOM 2455 N N . PRO A 1 312 ? -15.762 8.814 16.442 1.00 94.25 312 PRO A N 1
ATOM 2456 C CA . PRO A 1 312 ? -16.474 9.523 17.504 1.00 94.25 312 PRO A CA 1
ATOM 2457 C C . PRO A 1 312 ? -15.805 9.391 18.882 1.00 94.25 312 PRO A C 1
ATOM 2459 O O . PRO A 1 312 ? -16.062 10.205 19.760 1.00 94.25 312 PRO A O 1
ATOM 2462 N N . GLU A 1 313 ? -14.965 8.370 19.073 1.00 96.06 313 GLU A N 1
ATOM 2463 C CA . GLU A 1 313 ? -14.300 8.053 20.339 1.00 96.06 313 GLU A CA 1
ATOM 2464 C C . GLU A 1 313 ? -12.841 8.529 20.338 1.00 96.06 313 GLU A C 1
ATOM 2466 O O . GLU A 1 313 ? -12.034 8.061 19.525 1.00 96.06 313 GLU A O 1
ATOM 2471 N N . GLU A 1 314 ? -12.479 9.388 21.293 1.00 96.12 314 GLU A N 1
ATOM 2472 C CA . GLU A 1 314 ? -11.129 9.959 21.446 1.00 96.12 314 GLU A CA 1
ATOM 2473 C C . GLU A 1 314 ? -10.059 8.873 21.657 1.00 96.12 314 GLU A C 1
ATOM 2475 O O . GLU A 1 314 ? -9.038 8.857 20.976 1.00 96.12 314 GLU A O 1
ATOM 2480 N N . ASN A 1 315 ? -10.343 7.859 22.480 1.00 97.75 315 ASN A N 1
ATOM 2481 C CA . ASN A 1 315 ? -9.440 6.720 22.708 1.00 97.75 315 ASN A CA 1
ATOM 2482 C C . ASN A 1 315 ? -9.084 5.967 21.409 1.00 97.75 315 ASN A C 1
ATOM 2484 O O . ASN A 1 315 ? -7.971 5.469 21.239 1.00 97.75 315 ASN A O 1
ATOM 2488 N N . GLN A 1 316 ? -10.026 5.852 20.466 1.00 97.94 316 GLN A N 1
ATOM 2489 C CA . GLN A 1 316 ? -9.735 5.230 19.171 1.00 97.94 316 GLN A CA 1
ATOM 2490 C C . GLN A 1 316 ? -8.851 6.140 18.307 1.00 97.94 316 GLN A C 1
ATOM 2492 O O . GLN A 1 316 ? -7.972 5.632 17.605 1.00 97.94 316 GLN A O 1
ATOM 2497 N N . GLN A 1 317 ? -9.044 7.462 18.387 1.00 96.81 317 GLN A N 1
ATOM 2498 C CA . GLN A 1 317 ? -8.205 8.429 17.680 1.00 96.81 317 GLN A CA 1
ATOM 2499 C C . GLN A 1 317 ? -6.760 8.382 18.187 1.00 96.81 317 GLN A C 1
ATOM 2501 O O . GLN A 1 317 ? -5.833 8.227 17.391 1.00 96.81 317 GLN A O 1
ATOM 2506 N N . GLU A 1 318 ? -6.572 8.419 19.507 1.00 96.69 318 GLU A N 1
ATOM 2507 C CA . GLU A 1 318 ? -5.259 8.341 20.154 1.00 96.69 318 GLU A CA 1
ATOM 2508 C C . GLU A 1 318 ? -4.525 7.045 19.804 1.00 96.69 318 GLU A C 1
ATOM 2510 O O . GLU A 1 318 ? -3.351 7.074 19.432 1.00 96.69 318 GLU A O 1
ATOM 2515 N N . LYS A 1 319 ? -5.218 5.898 19.841 1.00 97.56 319 LYS A N 1
ATOM 2516 C CA . LYS A 1 319 ? -4.640 4.608 19.432 1.00 97.56 319 LYS A CA 1
ATOM 2517 C C . LYS A 1 319 ? -4.190 4.615 17.977 1.00 97.56 319 LYS A C 1
ATOM 2519 O O . LYS A 1 319 ? -3.106 4.116 17.675 1.00 97.56 319 LYS A O 1
ATOM 2524 N N . ALA A 1 320 ? -5.001 5.168 17.075 1.00 96.88 320 ALA A N 1
ATOM 2525 C CA . ALA A 1 320 ? -4.641 5.262 15.666 1.00 96.88 320 ALA A CA 1
ATOM 2526 C C . ALA A 1 320 ? -3.400 6.146 15.459 1.00 96.88 320 ALA A C 1
ATOM 2528 O O . ALA A 1 320 ? -2.464 5.727 14.775 1.00 96.88 320 ALA A O 1
ATOM 2529 N N . CYS A 1 321 ? -3.346 7.309 16.116 1.00 94.19 321 CYS A N 1
ATOM 2530 C CA . CYS A 1 321 ? -2.166 8.177 16.141 1.00 94.19 321 CYS A CA 1
ATOM 2531 C C . CYS A 1 321 ? -0.930 7.449 16.686 1.00 94.19 321 CYS A C 1
ATOM 2533 O O . CYS A 1 321 ? 0.140 7.527 16.084 1.00 94.19 321 CYS A O 1
ATOM 2535 N N . GLY A 1 322 ? -1.082 6.686 17.772 1.00 94.88 322 GLY A N 1
ATOM 2536 C CA . GLY A 1 322 ? -0.006 5.894 18.363 1.00 94.88 322 GLY A CA 1
ATOM 2537 C C . GLY A 1 322 ? 0.587 4.874 17.389 1.00 94.88 322 GLY A C 1
ATOM 2538 O O . GLY A 1 322 ? 1.808 4.758 17.298 1.00 94.88 322 GLY A O 1
ATOM 2539 N N . TYR A 1 323 ? -0.242 4.182 16.598 1.00 94.94 323 TYR A N 1
ATOM 2540 C CA . TYR A 1 323 ? 0.248 3.278 15.549 1.00 94.94 323 TYR A CA 1
ATOM 2541 C C . TYR A 1 323 ? 0.962 4.017 14.413 1.00 94.94 323 TYR A C 1
ATOM 2543 O O . TYR A 1 323 ? 2.044 3.597 14.003 1.00 94.94 323 TYR A O 1
ATOM 2551 N N . LEU A 1 324 ? 0.395 5.126 13.927 1.00 91.12 324 LEU A N 1
ATOM 2552 C CA . LEU A 1 324 ? 1.005 5.935 12.865 1.00 91.12 324 LEU A CA 1
ATOM 2553 C C . LEU A 1 324 ? 2.395 6.449 13.273 1.00 91.12 324 LEU A C 1
ATOM 2555 O O . LEU A 1 324 ? 3.351 6.333 12.502 1.00 91.12 324 LEU A O 1
ATOM 2559 N N . GLN A 1 325 ? 2.524 6.934 14.512 1.00 89.06 325 GLN A N 1
ATOM 2560 C CA . GLN A 1 325 ? 3.795 7.364 15.096 1.00 89.06 325 GLN A CA 1
ATOM 2561 C C . GLN A 1 325 ? 4.763 6.191 15.271 1.00 89.06 325 GLN A C 1
ATOM 2563 O O . GLN A 1 325 ? 5.898 6.255 14.801 1.00 89.06 325 GLN A O 1
ATOM 2568 N N . LYS A 1 326 ? 4.310 5.089 15.886 1.00 89.31 326 LYS A N 1
ATOM 2569 C CA . LYS A 1 326 ? 5.128 3.890 16.127 1.00 89.31 326 LYS A CA 1
ATOM 2570 C C . LYS A 1 326 ? 5.740 3.343 14.840 1.00 89.31 326 LYS A C 1
ATOM 2572 O O . LYS A 1 326 ? 6.890 2.911 14.833 1.00 89.31 326 LYS A O 1
ATOM 2577 N N . TRP A 1 327 ? 4.980 3.332 13.749 1.00 87.88 327 TRP A N 1
ATOM 2578 C CA . TRP A 1 327 ? 5.438 2.770 12.480 1.00 87.88 327 TRP A CA 1
ATOM 2579 C C . TRP A 1 327 ? 6.270 3.745 11.638 1.00 87.88 327 TRP A C 1
ATOM 2581 O O . TRP A 1 327 ? 6.802 3.349 10.594 1.00 87.88 327 TRP A O 1
ATOM 2591 N N . ASN A 1 328 ? 6.459 4.975 12.127 1.00 78.69 328 ASN A N 1
ATOM 2592 C CA . ASN A 1 328 ? 7.118 6.075 11.432 1.00 78.69 328 ASN A CA 1
ATOM 2593 C C . ASN A 1 328 ? 6.460 6.381 10.076 1.00 78.69 328 ASN A C 1
ATOM 2595 O O . ASN A 1 328 ? 7.138 6.616 9.077 1.00 78.69 328 ASN A O 1
ATOM 2599 N N . MET A 1 329 ? 5.128 6.323 10.025 1.00 68.69 329 MET A N 1
ATOM 2600 C CA . MET A 1 329 ? 4.381 6.741 8.845 1.00 68.69 329 MET A CA 1
ATOM 2601 C C . MET A 1 329 ? 4.296 8.259 8.872 1.00 68.69 329 MET A C 1
ATOM 2603 O O . MET A 1 329 ? 3.403 8.826 9.499 1.00 68.69 329 MET A O 1
ATOM 2607 N N . ALA A 1 330 ? 5.257 8.914 8.215 1.00 49.62 330 ALA A N 1
ATOM 2608 C CA . ALA A 1 330 ? 5.141 10.331 7.911 1.00 49.62 330 ALA A CA 1
ATOM 2609 C C . ALA A 1 330 ? 3.812 10.532 7.173 1.00 49.62 330 ALA A C 1
ATOM 2611 O O . ALA A 1 330 ? 3.515 9.825 6.210 1.00 49.62 330 ALA A O 1
ATOM 2612 N N . LEU A 1 331 ? 2.982 11.448 7.651 1.00 50.72 331 LEU A N 1
ATOM 2613 C CA . LEU A 1 331 ? 1.745 11.838 6.995 1.00 50.72 331 LEU A CA 1
ATOM 2614 C C . LEU A 1 331 ? 1.683 13.362 7.030 1.00 50.72 331 LEU A C 1
ATOM 2616 O O . LEU A 1 331 ? 1.876 13.939 8.101 1.00 50.72 331 LEU A O 1
ATOM 2620 N N . PRO A 1 332 ? 1.406 14.035 5.901 1.00 42.00 332 PRO A N 1
ATOM 2621 C CA . PRO A 1 332 ? 1.037 15.436 5.947 1.00 42.00 332 PRO A CA 1
ATOM 2622 C C . PRO A 1 332 ? -0.304 15.528 6.688 1.00 42.00 332 PRO A C 1
ATOM 2624 O O . PRO A 1 332 ? -1.343 15.060 6.215 1.00 42.00 332 PRO A O 1
ATOM 2627 N N . MET A 1 333 ? -0.265 16.083 7.896 1.00 41.44 333 MET A N 1
ATOM 2628 C CA . MET A 1 333 ? -1.416 16.163 8.797 1.00 41.44 333 MET A CA 1
ATOM 2629 C C . MET A 1 333 ? -2.452 17.211 8.361 1.00 41.44 333 MET A C 1
ATOM 2631 O O . MET A 1 333 ? -3.548 17.223 8.920 1.00 41.44 333 MET A O 1
ATOM 2635 N N . ASP A 1 334 ? -2.178 17.996 7.314 1.00 38.31 334 ASP A N 1
ATOM 2636 C CA . ASP A 1 334 ? -2.805 19.317 7.180 1.00 38.31 334 ASP A CA 1
ATOM 2637 C C . ASP A 1 334 ? -3.890 19.454 6.091 1.00 38.31 334 ASP A C 1
ATOM 2639 O O . ASP A 1 334 ? -4.636 20.425 6.119 1.00 38.31 334 ASP A O 1
ATOM 2643 N N . ASN A 1 335 ? -4.058 18.503 5.156 1.00 34.47 335 ASN A N 1
ATOM 2644 C CA . ASN A 1 335 ? -4.806 18.786 3.907 1.00 34.47 335 ASN A CA 1
ATOM 2645 C C . ASN A 1 335 ? -6.113 18.008 3.650 1.00 34.47 335 ASN A C 1
ATOM 2647 O O . ASN A 1 335 ? -6.657 18.105 2.554 1.00 34.47 335 ASN A O 1
ATOM 2651 N N . LEU A 1 336 ? -6.666 17.269 4.617 1.00 40.88 336 LEU A N 1
ATOM 2652 C CA . LEU A 1 336 ? -7.982 16.619 4.440 1.00 40.88 336 LEU A CA 1
ATOM 2653 C C . LEU A 1 336 ? -8.979 17.066 5.507 1.00 40.88 336 LEU A C 1
ATOM 2655 O O . LEU A 1 336 ? -9.604 16.245 6.175 1.00 40.88 336 LEU A O 1
ATOM 2659 N N . CYS A 1 337 ? -9.129 18.377 5.662 1.00 30.61 337 CYS A N 1
ATOM 2660 C CA . CYS A 1 337 ? -10.383 18.919 6.161 1.00 30.61 337 CYS A CA 1
ATOM 2661 C C . CYS A 1 337 ? -11.379 18.859 5.001 1.00 30.61 337 CYS A C 1
ATOM 2663 O O . CYS A 1 337 ? -11.347 19.699 4.104 1.00 30.61 337 CYS A O 1
ATOM 2665 N N . LEU A 1 338 ? -12.248 17.847 4.996 1.00 33.88 338 LEU A N 1
ATOM 2666 C CA . LEU A 1 338 ? -13.526 17.963 4.299 1.00 33.88 338 LEU A CA 1
ATOM 2667 C C . LEU A 1 338 ? -14.328 19.020 5.075 1.00 33.88 338 LEU A C 1
ATOM 2669 O O . LEU A 1 338 ? -15.001 18.687 6.045 1.00 33.88 338 LEU A O 1
ATOM 2673 N N . THR A 1 339 ? -14.130 20.293 4.724 1.00 29.52 339 THR A N 1
ATOM 2674 C CA . THR A 1 339 ? -14.940 21.424 5.204 1.00 29.52 339 THR A CA 1
ATOM 2675 C C . THR A 1 339 ? -16.346 21.361 4.645 1.00 29.52 339 THR A C 1
ATOM 2677 O O . THR A 1 339 ? -16.453 21.108 3.418 1.00 29.52 339 THR A O 1
#